Protein AF-A0A2N1P070-F1 (afdb_monomer)

Radius of gyration: 18.11 Å; Cα contacts (8 Å, |Δi|>4): 301; chains: 1; bounding box: 52×35×52 Å

Organism: NCBI:txid588596

Secondary structure (DSSP, 8-state):
--GGGS---EEEEEE----HHHHHHHHHHHHHHHHHT-EEEEEE--TTTHHHHHHHHHH-TT--EEEEES-SSSSHHHHHHHHHS-TTTBSS--STTGGGGGS-S---HHHHTT-PPPHHHHHHHHHHHHTT-S-TTSPTT-TTTT-EEEEE---TTTHHHHHHHHHHTT-EEEEE-SS-EEEE-TT---

Solvent-accessible surface area (backbone atoms only — not comparable to full-atom values): 10706 Å² total; per-residue (Å²): 126,46,72,82,69,79,57,63,54,23,38,39,36,39,41,36,57,87,48,67,66,54,53,52,50,51,54,52,51,47,53,51,26,56,77,58,51,35,44,66,45,80,46,76,48,55,58,88,52,44,65,61,55,46,50,54,50,60,71,35,84,78,47,54,25,43,45,73,52,73,66,61,76,76,52,74,62,44,60,51,52,34,58,62,46,42,72,87,26,36,71,48,17,68,22,64,79,37,51,48,75,78,78,55,100,72,68,54,78,78,58,50,75,69,50,45,73,33,48,66,39,48,51,53,52,52,49,40,51,71,74,57,67,46,42,86,87,45,58,90,56,36,26,30,55,89,40,79,45,76,40,90,39,61,42,84,86,40,29,44,58,36,46,52,58,45,6,49,20,35,15,42,25,36,41,27,47,100,87,52,75,44,83,42,41,64,91,58,90,128

Sequence (190 aa):
MIKTRGIKPKLVGFLANEDPASIKYAECTSKTCEETGVIFELRKCNREELKDQIIEANEDDSVHGIMVYYPVFGDLQDQYLQNVVSVTKDVEGLCQICNSYQNIPYLDEEQIKNYIIPCTPLAIIKVLEYIRVYNSVLLYGNRLHGCVITIINRSEIVGRPLAVLLANEGGKVYSVDINNIQEIHHGTEL

pLDDT: mean 83.24, std 15.38, range [39.47, 97.38]

InterPro domains:
  IPR020630 Tetrahydrofolate dehydrogenase/cyclohydrolase, catalytic domain [PF00763] (3-92)
  IPR020631 Tetrahydrofolate dehydrogenase/cyclohydrolase, NAD(P)-binding domain [PF02882] (118-179)
  IPR036291 NAD(P)-binding domain superfamily [SSF51735] (118-180)
  IPR046346 Aminoacid dehydrogenase-like, N-terminal domain superfamily [SSF53223] (3-93)

Nearest PDB structures (foldseek):
  1edz-assembly1_A  TM=9.249E-01  e=5.543E-23  Saccharomyces cerevisiae
  3ngl-assembly1_C  TM=8.327E-01  e=3.436E-11  Thermoplasma acidophilum
  4a26-assembly1_A  TM=7.691E-01  e=2.251E-10  Leishmania major
  5o22-assembly1_A  TM=7.792E-01  e=8.479E-09  Escherichia coli K-12
  5o22-assembly1_B  TM=7.917E-01  e=1.969E-08  Escherichia coli K-12

Structure (mmCIF, N/CA/C/O backbone):
data_AF-A0A2N1P070-F1
#
_entry.id   AF-A0A2N1P070-F1
#
loop_
_atom_site.group_PDB
_atom_site.id
_atom_site.type_symbol
_atom_site.label_atom_id
_atom_site.label_alt_id
_atom_site.label_comp_id
_atom_site.label_asym_id
_atom_site.label_entity_id
_atom_site.label_seq_id
_atom_site.pdbx_PDB_ins_code
_atom_site.Cartn_x
_atom_site.Cartn_y
_atom_site.Cartn_z
_atom_site.occupancy
_atom_site.B_iso_or_equiv
_atom_site.auth_seq_id
_atom_site.auth_comp_id
_atom_site.auth_asym_id
_atom_site.auth_atom_id
_atom_site.pdbx_PDB_model_num
ATOM 1 N N . MET A 1 1 ? -19.170 2.631 -8.870 1.00 50.12 1 MET A N 1
ATOM 2 C CA . MET A 1 1 ? -19.274 1.164 -9.039 1.00 50.12 1 MET A CA 1
ATOM 3 C C . MET A 1 1 ? -19.677 0.411 -7.761 1.00 50.12 1 MET A C 1
ATOM 5 O O . MET A 1 1 ? -20.265 -0.648 -7.905 1.00 50.12 1 MET A O 1
ATOM 9 N N . ILE A 1 2 ? -19.471 0.939 -6.540 1.00 51.53 2 ILE A N 1
ATOM 10 C CA . ILE A 1 2 ? -19.948 0.307 -5.282 1.00 51.53 2 ILE A CA 1
ATOM 11 C C . ILE A 1 2 ? -21.408 0.685 -4.959 1.00 51.53 2 ILE A C 1
ATOM 13 O O . ILE A 1 2 ? -22.238 -0.187 -4.712 1.00 51.53 2 ILE A O 1
ATOM 17 N N . LYS A 1 3 ? -21.768 1.973 -5.096 1.00 50.19 3 LYS A N 1
ATOM 18 C CA . LYS A 1 3 ? -23.140 2.485 -4.866 1.00 50.19 3 LYS A CA 1
ATOM 19 C C . LYS A 1 3 ? -24.229 1.758 -5.673 1.00 50.19 3 LYS A C 1
ATOM 21 O O . LYS A 1 3 ? -25.372 1.697 -5.241 1.00 50.19 3 LYS A O 1
ATOM 26 N N . THR A 1 4 ? -23.879 1.184 -6.822 1.00 52.03 4 THR A N 1
ATOM 27 C CA . THR A 1 4 ? -24.811 0.516 -7.738 1.00 52.03 4 THR A CA 1
ATOM 28 C C . THR A 1 4 ? -25.217 -0.900 -7.317 1.00 52.03 4 THR A C 1
ATOM 30 O O . THR A 1 4 ? -26.174 -1.422 -7.876 1.00 52.03 4 THR A O 1
ATOM 33 N N . ARG A 1 5 ? -24.521 -1.533 -6.358 1.00 59.84 5 ARG A N 1
ATOM 34 C CA . ARG A 1 5 ? -24.811 -2.912 -5.908 1.00 59.84 5 ARG A CA 1
ATOM 35 C C . ARG A 1 5 ? -25.467 -3.002 -4.525 1.00 59.84 5 ARG A C 1
ATOM 37 O O . ARG A 1 5 ? -25.715 -4.103 -4.057 1.00 59.84 5 ARG A O 1
ATOM 44 N N . GLY A 1 6 ? -25.725 -1.874 -3.855 1.00 65.69 6 GLY A N 1
ATOM 45 C CA . GLY A 1 6 ? -26.343 -1.838 -2.518 1.00 65.69 6 GLY A CA 1
ATOM 46 C C . GLY A 1 6 ? -25.457 -2.340 -1.367 1.00 65.69 6 GLY A C 1
ATOM 47 O O . GLY A 1 6 ? -25.840 -2.204 -0.210 1.00 65.69 6 GLY A O 1
ATOM 48 N N . ILE A 1 7 ? -24.266 -2.866 -1.663 1.00 75.62 7 ILE A N 1
ATOM 49 C CA . ILE A 1 7 ? -23.277 -3.305 -0.675 1.00 75.62 7 ILE A CA 1
ATOM 50 C C . ILE A 1 7 ? -22.433 -2.097 -0.264 1.00 75.62 7 ILE A C 1
ATOM 52 O O . ILE A 1 7 ? -21.884 -1.400 -1.120 1.00 75.62 7 ILE A O 1
ATOM 56 N N . LYS A 1 8 ? -22.323 -1.859 1.045 1.00 84.19 8 LYS A N 1
ATOM 57 C CA . LYS A 1 8 ? -21.455 -0.833 1.631 1.00 84.19 8 LYS A CA 1
ATOM 58 C C . LYS A 1 8 ? -20.321 -1.528 2.391 1.00 84.19 8 LYS A C 1
ATOM 60 O O . LYS A 1 8 ? -20.513 -1.846 3.563 1.00 84.19 8 LYS A O 1
ATOM 65 N N . PRO A 1 9 ? -19.182 -1.820 1.738 1.00 92.00 9 PRO A N 1
ATOM 66 C CA . PRO A 1 9 ? -18.058 -2.437 2.424 1.00 92.00 9 PRO A CA 1
ATOM 67 C C . PRO A 1 9 ? -17.553 -1.505 3.526 1.00 92.00 9 PRO A C 1
ATOM 69 O O . PRO A 1 9 ? -17.590 -0.278 3.379 1.00 92.00 9 PRO A O 1
ATOM 72 N N . LYS A 1 10 ? -17.091 -2.104 4.620 1.00 94.75 10 LYS A N 1
ATOM 73 C CA . LYS A 1 10 ? -16.537 -1.405 5.778 1.00 94.75 10 LYS A CA 1
ATOM 74 C C . LYS A 1 10 ? -15.029 -1.609 5.834 1.00 94.75 10 LYS A C 1
ATOM 76 O O . LYS A 1 10 ? -14.574 -2.748 5.924 1.00 94.75 10 LYS A O 1
ATOM 81 N N . LEU A 1 11 ? -14.289 -0.508 5.799 1.00 96.06 11 LEU A N 1
ATOM 82 C CA . LEU A 1 11 ? -12.846 -0.443 5.983 1.00 96.06 11 LEU A CA 1
ATOM 83 C C . LEU A 1 11 ? -12.543 0.134 7.369 1.00 96.06 11 LEU A C 1
ATOM 85 O O . LEU A 1 11 ? -13.005 1.228 7.698 1.00 96.06 11 LEU A O 1
ATOM 89 N N . VAL A 1 12 ? -11.757 -0.588 8.164 1.00 97.38 12 VAL A N 1
ATOM 90 C CA . VAL A 1 12 ? -11.259 -0.125 9.463 1.00 97.38 12 VAL A CA 1
ATOM 91 C C . VAL A 1 12 ? -9.794 0.276 9.319 1.00 97.38 12 VAL A C 1
ATOM 93 O O . VAL A 1 12 ? -8.969 -0.523 8.886 1.00 97.38 12 VAL A O 1
ATOM 96 N N . GLY A 1 13 ? -9.472 1.521 9.664 1.00 96.69 13 GLY A N 1
ATOM 97 C CA . GLY A 1 13 ? -8.102 2.023 9.719 1.00 96.69 13 GLY A CA 1
ATOM 98 C C . GLY A 1 13 ? -7.612 2.130 11.160 1.00 96.69 13 GLY A C 1
ATOM 99 O O . GLY A 1 13 ? -8.306 2.717 11.988 1.00 96.69 13 GLY A O 1
ATOM 100 N N . PHE A 1 14 ? -6.414 1.631 11.448 1.00 96.75 14 PHE A N 1
ATOM 101 C CA . PHE A 1 14 ? -5.785 1.711 12.765 1.00 96.75 14 PHE A CA 1
ATOM 102 C C . PHE A 1 14 ? -4.647 2.722 12.788 1.00 96.75 14 PHE A C 1
ATOM 104 O O . PHE A 1 14 ? -3.631 2.537 12.118 1.00 96.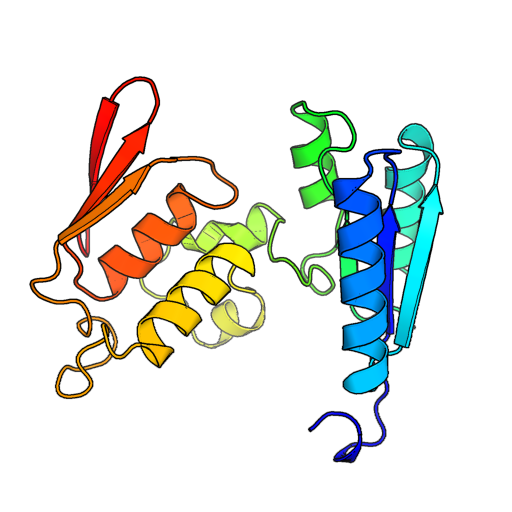75 14 PHE A O 1
ATOM 111 N N . LEU A 1 15 ? -4.809 3.778 13.585 1.00 95.81 15 LEU A N 1
ATOM 112 C CA . LEU A 1 15 ? -3.802 4.813 13.797 1.00 95.81 15 LEU A CA 1
ATOM 113 C C . LEU A 1 15 ? -3.272 4.719 15.230 1.00 95.81 15 LEU A C 1
ATOM 115 O O . LEU A 1 15 ? -3.973 5.075 16.177 1.00 95.81 15 LEU A O 1
ATOM 119 N N . ALA A 1 16 ? -2.034 4.250 15.365 1.00 94.62 16 ALA A N 1
ATOM 120 C CA . ALA A 1 16 ? -1.371 4.030 16.653 1.00 94.62 16 ALA A CA 1
ATOM 121 C C . ALA A 1 16 ? -0.120 4.905 16.858 1.00 94.62 16 ALA A C 1
ATOM 123 O O . ALA A 1 16 ? 0.688 4.650 17.751 1.00 94.62 16 ALA A O 1
ATOM 124 N N . ASN A 1 17 ? 0.052 5.931 16.022 1.00 89.00 17 ASN A N 1
ATOM 125 C CA . ASN A 1 17 ? 1.138 6.898 16.113 1.00 89.00 17 ASN A CA 1
ATOM 126 C C . ASN A 1 17 ? 0.585 8.336 16.130 1.00 89.00 17 ASN A C 1
ATOM 128 O O . ASN A 1 17 ? -0.560 8.593 15.752 1.00 89.00 17 ASN A O 1
ATOM 132 N N . GLU A 1 18 ? 1.410 9.275 16.591 1.00 87.62 18 GLU A N 1
ATOM 133 C CA . GLU A 1 18 ? 1.092 10.712 16.618 1.00 87.62 18 GLU A CA 1
ATOM 134 C C . GLU A 1 18 ? 1.759 11.474 15.463 1.00 87.62 18 GLU A C 1
ATOM 136 O O . GLU A 1 18 ? 1.844 12.702 15.476 1.00 87.62 18 GLU A O 1
ATOM 141 N N . ASP A 1 19 ? 2.258 10.749 14.461 1.00 90.50 19 ASP A N 1
ATOM 142 C CA . ASP A 1 19 ? 2.960 11.346 13.336 1.00 90.50 19 ASP A CA 1
ATOM 143 C C . ASP A 1 19 ? 1.991 12.201 12.488 1.00 90.50 19 ASP A C 1
ATOM 145 O O . ASP A 1 19 ? 0.977 11.690 11.991 1.00 90.50 19 ASP A O 1
ATOM 149 N N . PRO A 1 20 ? 2.276 13.504 12.280 1.00 90.00 20 PRO A N 1
ATOM 150 C CA . PRO A 1 20 ? 1.399 14.383 11.514 1.00 90.00 20 PRO A CA 1
ATOM 151 C C . PRO A 1 20 ? 1.140 13.901 10.083 1.00 90.00 20 PRO A C 1
ATOM 153 O O . PRO A 1 20 ? 0.050 14.131 9.554 1.00 90.00 20 PRO A O 1
ATOM 156 N N . ALA A 1 21 ? 2.112 13.231 9.450 1.00 89.31 21 ALA A N 1
ATOM 157 C CA . ALA A 1 21 ? 1.936 12.704 8.100 1.00 89.31 21 ALA A CA 1
ATOM 158 C C . ALA A 1 21 ? 0.951 11.524 8.086 1.00 89.31 21 ALA A C 1
ATOM 160 O O . ALA A 1 21 ? 0.042 11.504 7.254 1.00 89.31 21 ALA A O 1
ATOM 161 N N . SER A 1 22 ? 1.060 10.612 9.053 1.00 89.50 22 SER A N 1
ATOM 162 C CA . SER A 1 22 ? 0.127 9.496 9.255 1.00 89.50 22 SER A CA 1
ATOM 163 C C . SER A 1 22 ? -1.301 9.977 9.537 1.00 89.50 22 SER A C 1
ATOM 165 O O . SER A 1 22 ? -2.250 9.512 8.903 1.00 89.50 22 SER A O 1
ATOM 167 N N . ILE A 1 23 ? -1.465 10.982 10.409 1.00 90.75 23 ILE A N 1
ATOM 168 C CA . ILE A 1 23 ? -2.770 11.615 10.674 1.00 90.75 23 ILE A CA 1
ATOM 169 C C . ILE A 1 23 ? -3.347 12.199 9.383 1.00 90.75 23 ILE A C 1
ATOM 171 O O . ILE A 1 23 ? -4.515 11.970 9.058 1.00 90.75 23 ILE A O 1
ATOM 175 N N . LYS A 1 24 ? -2.530 12.938 8.621 1.00 92.25 24 LYS A N 1
ATOM 176 C CA . LYS A 1 24 ? -3.004 13.587 7.401 1.00 92.25 24 LYS A CA 1
ATOM 177 C C . LYS A 1 24 ? -3.401 12.580 6.328 1.00 92.25 24 LYS A C 1
ATOM 179 O O . LYS A 1 24 ? -4.406 12.771 5.643 1.00 92.25 24 LYS A O 1
ATOM 184 N N . TYR A 1 25 ? -2.631 11.507 6.194 1.00 90.56 25 TYR A N 1
ATOM 185 C CA . TYR A 1 25 ? -2.950 10.416 5.289 1.00 90.56 25 TYR A CA 1
ATOM 186 C C . TYR A 1 25 ? -4.271 9.739 5.685 1.00 90.56 25 TYR A C 1
ATOM 188 O O . TYR A 1 25 ? -5.124 9.528 4.824 1.00 90.56 25 TYR A O 1
ATOM 196 N N . ALA A 1 26 ? -4.516 9.530 6.983 1.00 92.44 26 ALA A N 1
ATOM 197 C CA . ALA A 1 26 ? -5.775 8.970 7.466 1.00 92.44 26 ALA A CA 1
ATOM 198 C C . ALA A 1 26 ? -7.004 9.841 7.159 1.00 92.44 26 ALA A C 1
ATOM 200 O O . ALA A 1 26 ? -8.060 9.325 6.780 1.00 92.44 26 ALA A O 1
ATOM 201 N N . GLU A 1 27 ? -6.873 11.166 7.264 1.00 91.56 27 GLU A N 1
ATOM 202 C CA . GLU A 1 27 ? -7.921 12.107 6.847 1.00 91.56 27 GLU A CA 1
ATOM 203 C C . GLU A 1 27 ? -8.225 12.000 5.346 1.00 91.56 27 GLU A C 1
ATOM 205 O O . GLU A 1 27 ? -9.391 11.973 4.943 1.00 91.56 27 GLU A O 1
ATOM 210 N N . CYS A 1 28 ? -7.184 11.917 4.511 1.00 92.25 28 CYS A N 1
ATOM 211 C CA . CYS A 1 28 ? -7.331 11.754 3.064 1.00 92.25 28 CYS A CA 1
ATOM 212 C C . CYS A 1 28 ? -8.036 10.437 2.711 1.00 92.25 28 CYS A C 1
ATOM 214 O O . CYS A 1 28 ? -8.933 10.431 1.859 1.00 92.25 28 CYS A O 1
ATOM 216 N N . THR A 1 29 ? -7.683 9.338 3.384 1.00 91.75 29 THR A N 1
ATOM 217 C CA . THR A 1 29 ? -8.344 8.043 3.186 1.00 91.75 29 THR A CA 1
ATOM 218 C C . THR A 1 29 ? -9.814 8.101 3.582 1.00 91.75 29 THR A C 1
ATOM 220 O O . THR A 1 29 ? -10.665 7.649 2.814 1.00 91.75 29 THR A O 1
ATOM 223 N N . SER A 1 30 ? -10.130 8.725 4.721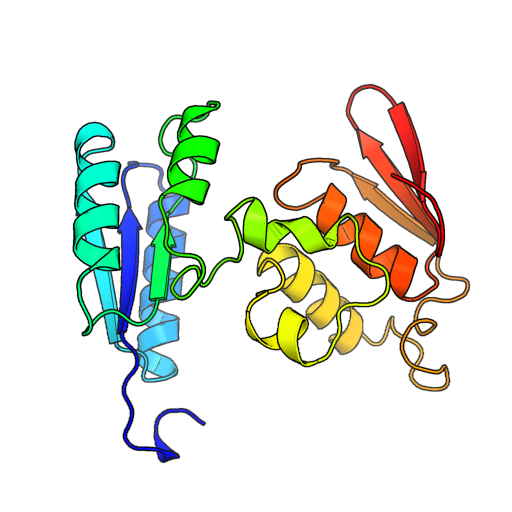 1.00 92.50 30 SER A N 1
ATOM 224 C CA . SER A 1 30 ? -11.511 8.915 5.181 1.00 92.50 30 SER A CA 1
ATOM 225 C C . SER A 1 30 ? -12.366 9.637 4.137 1.00 92.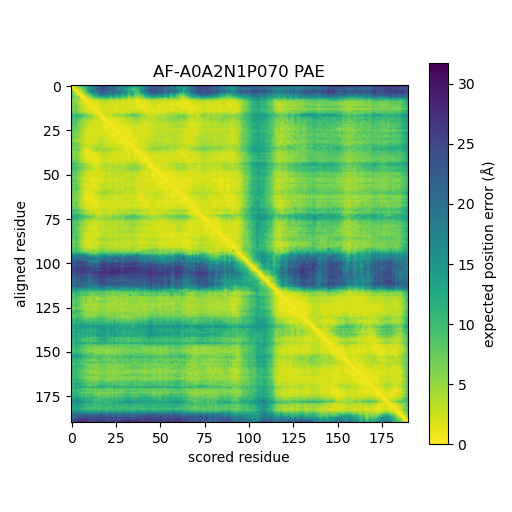50 30 SER A C 1
ATOM 227 O O . SER A 1 30 ? -13.409 9.131 3.717 1.00 92.50 30 SER A O 1
ATOM 229 N N . LYS A 1 31 ? -11.865 10.766 3.622 1.00 91.88 31 LYS A N 1
ATOM 230 C CA . LYS A 1 31 ? -12.549 11.549 2.587 1.00 91.88 31 LYS A CA 1
ATOM 231 C C . LYS A 1 31 ? -12.771 10.740 1.302 1.00 91.88 31 LYS A C 1
ATOM 233 O O . LYS A 1 31 ? -13.862 10.747 0.737 1.00 91.88 31 LYS A O 1
ATOM 238 N N . THR A 1 32 ? -11.755 10.002 0.862 1.00 91.31 32 THR A N 1
ATOM 239 C CA . THR A 1 32 ? -11.836 9.169 -0.351 1.00 91.31 32 THR A CA 1
ATOM 240 C C . THR A 1 32 ? -12.859 8.036 -0.192 1.00 91.31 32 THR A C 1
ATOM 242 O O . THR A 1 32 ? -13.614 7.727 -1.120 1.00 91.31 32 THR A O 1
ATOM 245 N N . CYS A 1 33 ? -12.934 7.424 0.992 1.00 91.50 33 CYS A N 1
ATOM 246 C CA . CYS A 1 33 ? -13.929 6.395 1.294 1.00 91.50 33 CYS A CA 1
ATOM 247 C C . CYS A 1 33 ? -15.356 6.955 1.242 1.00 91.50 33 CYS A C 1
ATOM 249 O O . CYS A 1 33 ? -16.236 6.349 0.627 1.00 91.50 33 CYS A O 1
ATOM 251 N N . GLU A 1 34 ? -15.577 8.144 1.802 1.00 88.62 34 GLU A N 1
ATOM 252 C CA . GLU A 1 34 ? -16.878 8.815 1.769 1.00 88.62 34 GLU A CA 1
ATOM 253 C C . GLU A 1 34 ? -17.337 9.112 0.329 1.00 88.62 34 GLU A C 1
ATOM 255 O O . GLU A 1 34 ? -18.465 8.784 -0.062 1.00 88.62 34 GLU A O 1
ATOM 260 N N . GLU A 1 35 ? -16.442 9.650 -0.504 1.00 89.44 35 GLU A N 1
ATOM 261 C CA . GLU A 1 35 ? -16.718 9.956 -1.913 1.00 89.44 35 GLU A CA 1
ATOM 262 C C . GLU A 1 35 ? -17.090 8.693 -2.714 1.00 89.44 35 GLU A C 1
ATOM 264 O O . GLU A 1 35 ? -18.038 8.689 -3.517 1.00 89.44 35 GLU A O 1
ATOM 269 N N . THR A 1 36 ? -16.394 7.584 -2.450 1.00 87.00 36 THR A N 1
ATOM 270 C CA . THR A 1 36 ? -16.585 6.297 -3.138 1.00 87.00 36 THR A CA 1
ATOM 271 C C . THR A 1 36 ? -17.760 5.472 -2.594 1.00 87.00 36 THR A C 1
ATOM 273 O O . THR A 1 36 ? -18.294 4.616 -3.312 1.00 87.00 36 THR A O 1
ATOM 276 N N . GLY A 1 37 ? -18.245 5.785 -1.387 1.00 87.88 37 GLY A N 1
ATOM 277 C CA . GLY A 1 37 ? -19.350 5.099 -0.711 1.00 87.88 37 GLY A CA 1
ATOM 278 C C . GLY A 1 37 ? -18.930 3.897 0.143 1.00 87.88 37 GLY A C 1
ATOM 279 O O . GLY A 1 37 ? -19.768 3.033 0.407 1.00 87.88 37 GLY A O 1
ATOM 280 N N . VAL A 1 38 ? -17.659 3.834 0.542 1.00 91.75 38 VAL A N 1
ATOM 281 C CA . VAL A 1 38 ? -17.105 2.865 1.498 1.00 91.75 38 VAL A CA 1
ATOM 282 C C . VAL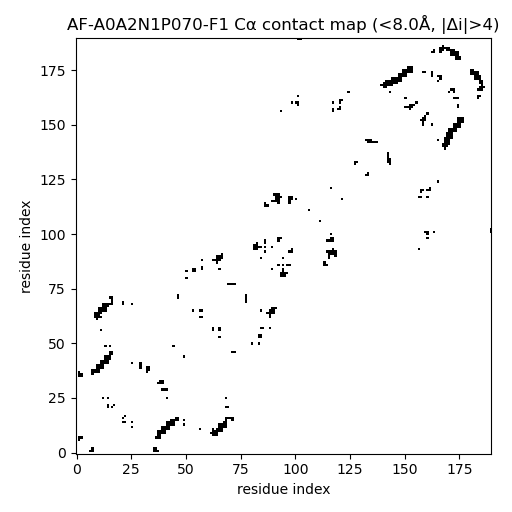 A 1 38 ? -17.322 3.399 2.916 1.00 91.75 38 VAL A C 1
ATOM 284 O O . VAL A 1 38 ? -17.090 4.578 3.178 1.00 91.75 38 VAL A O 1
ATOM 287 N N . ILE A 1 39 ? -17.777 2.551 3.841 1.00 93.94 39 ILE A N 1
ATOM 288 C CA . ILE A 1 39 ? -17.871 2.921 5.258 1.00 93.94 39 ILE A CA 1
ATOM 289 C C . ILE A 1 39 ? -16.456 2.885 5.825 1.00 93.94 39 ILE A C 1
ATOM 291 O O . ILE A 1 39 ? -15.829 1.830 5.815 1.00 93.94 39 ILE A O 1
ATOM 295 N N . PHE A 1 40 ? -15.961 4.016 6.316 1.00 95.56 40 PHE A N 1
ATOM 296 C CA . PHE A 1 40 ? -14.639 4.096 6.926 1.00 95.56 40 PHE A CA 1
ATOM 297 C C . PHE A 1 40 ? -14.744 4.344 8.428 1.00 95.56 40 PHE A C 1
ATOM 299 O O . PHE A 1 40 ? -15.417 5.277 8.864 1.00 95.56 40 PHE A O 1
ATOM 306 N N . GLU A 1 41 ? -14.071 3.508 9.212 1.00 95.81 41 GLU A N 1
ATOM 307 C CA . GLU A 1 41 ? -13.956 3.639 10.663 1.00 95.81 41 GLU A CA 1
ATOM 308 C C . GLU A 1 41 ? -12.480 3.807 11.026 1.00 95.81 41 GLU A C 1
ATOM 310 O O . GLU A 1 41 ? -11.680 2.894 10.841 1.00 95.81 41 GLU A O 1
ATOM 315 N N . LEU A 1 42 ? -12.111 4.979 11.543 1.00 96.00 42 LEU A N 1
ATOM 316 C CA . LEU A 1 42 ? -10.761 5.228 12.042 1.00 96.00 42 LEU A CA 1
ATOM 317 C C . LEU A 1 42 ? -10.704 4.927 13.541 1.00 96.00 42 LEU A C 1
ATOM 319 O O . LEU A 1 42 ? -11.291 5.657 14.341 1.00 96.00 42 LEU A O 1
ATOM 323 N N . ARG A 1 43 ? -9.952 3.897 13.926 1.00 95.56 43 ARG A N 1
ATOM 324 C CA . ARG A 1 43 ? -9.653 3.566 15.320 1.00 95.56 43 ARG A CA 1
ATOM 325 C C . ARG A 1 43 ? -8.302 4.151 15.702 1.00 95.56 43 ARG A C 1
ATOM 327 O O . ARG A 1 43 ? -7.269 3.770 15.154 1.00 95.56 43 ARG A O 1
ATOM 334 N N . LYS A 1 44 ? -8.322 5.090 16.645 1.00 94.62 44 LYS A N 1
ATOM 335 C CA . LYS A 1 44 ? -7.112 5.566 17.318 1.00 94.62 44 LYS A CA 1
ATOM 336 C C . LYS A 1 44 ? -6.918 4.721 18.567 1.00 94.62 44 LYS A C 1
ATOM 338 O O . LYS A 1 44 ? -7.813 4.691 19.406 1.00 94.62 44 LYS A O 1
ATOM 343 N N . CYS A 1 45 ? -5.789 4.040 18.674 1.00 91.94 45 CYS A N 1
ATOM 344 C CA . CYS A 1 45 ? -5.485 3.169 19.806 1.00 91.94 45 CYS A CA 1
ATOM 345 C C . CYS A 1 45 ? -4.041 3.367 20.257 1.00 91.94 45 CYS A C 1
ATOM 347 O O . CYS A 1 45 ? -3.216 3.912 19.521 1.00 91.94 45 CYS A O 1
ATOM 349 N N . ASN A 1 46 ? -3.723 2.914 21.467 1.00 93.06 46 ASN A N 1
ATOM 350 C CA . ASN A 1 46 ? -2.329 2.811 21.869 1.00 93.06 46 ASN A CA 1
ATOM 351 C C . ASN A 1 46 ? -1.644 1.720 21.023 1.00 93.06 46 ASN A C 1
ATOM 353 O O . ASN A 1 46 ? -2.259 0.708 20.681 1.00 93.06 46 ASN A O 1
ATOM 357 N N . ARG A 1 47 ? -0.362 1.903 20.696 1.00 92.38 47 ARG A N 1
ATOM 358 C CA . ARG A 1 47 ? 0.454 0.894 20.001 1.00 92.38 47 ARG A CA 1
ATOM 359 C C . ARG A 1 47 ? 0.470 -0.458 20.713 1.00 92.38 47 ARG A C 1
ATOM 361 O O . ARG A 1 47 ? 0.513 -1.482 20.045 1.00 92.38 47 ARG A O 1
ATOM 368 N N . GLU A 1 48 ? 0.381 -0.467 22.042 1.00 91.31 48 GLU A N 1
ATOM 369 C CA . GLU A 1 48 ? 0.342 -1.696 22.850 1.00 91.31 48 GLU A CA 1
ATOM 370 C C . GLU A 1 48 ? -0.970 -2.481 22.678 1.00 91.31 48 GLU A C 1
ATOM 372 O O . GLU A 1 48 ? -0.965 -3.706 22.731 1.00 91.31 48 GLU A O 1
ATOM 377 N N . GLU A 1 49 ? -2.078 -1.788 22.406 1.00 93.62 49 GLU A N 1
ATOM 378 C CA . GLU A 1 49 ? -3.419 -2.374 22.240 1.00 93.62 49 GLU A CA 1
ATOM 379 C C . GLU A 1 49 ? -3.728 -2.727 20.778 1.00 93.62 49 GLU A C 1
ATOM 381 O O . GLU A 1 49 ? -4.700 -3.424 20.485 1.00 93.62 49 GLU A O 1
ATOM 386 N N . LEU A 1 50 ? -2.907 -2.240 19.840 1.00 94.81 50 LEU A N 1
ATOM 387 C CA . LEU A 1 50 ? -3.148 -2.353 18.404 1.00 94.81 50 LEU A CA 1
ATOM 388 C C . LEU A 1 50 ? -3.344 -3.804 17.958 1.00 94.81 50 LEU A C 1
ATOM 390 O O . LEU A 1 50 ? -4.226 -4.092 17.155 1.00 94.81 50 LEU A O 1
ATOM 394 N N . LYS A 1 51 ? -2.529 -4.723 18.478 1.00 94.75 51 LYS A N 1
ATOM 395 C CA . LYS A 1 51 ? -2.613 -6.140 18.121 1.00 94.75 51 LYS A CA 1
ATOM 396 C C . LYS A 1 51 ? -3.990 -6.716 18.451 1.00 94.75 51 LYS A C 1
ATOM 398 O O . LYS A 1 51 ? -4.599 -7.352 17.594 1.00 94.75 51 LYS A O 1
ATOM 403 N N . ASP A 1 52 ? -4.465 -6.492 19.670 1.00 95.69 52 ASP A N 1
ATOM 404 C CA . ASP A 1 52 ? -5.733 -7.049 20.142 1.00 95.69 52 ASP A CA 1
ATOM 405 C C . ASP A 1 52 ? -6.902 -6.444 19.359 1.00 95.69 52 ASP A C 1
ATOM 407 O O . ASP A 1 52 ? -7.789 -7.156 18.898 1.00 95.69 52 ASP A O 1
ATOM 411 N N . GLN A 1 53 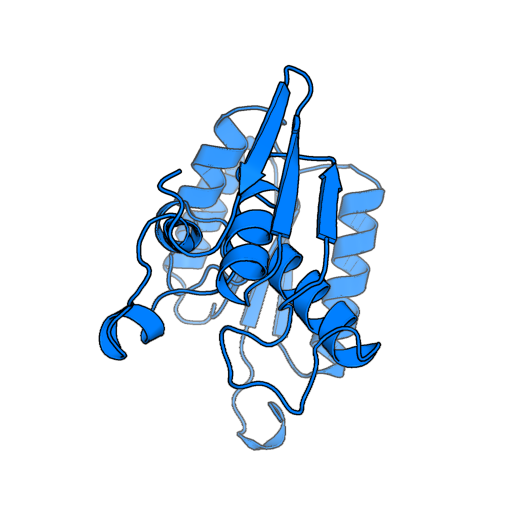? -6.822 -5.146 19.068 1.00 96.25 53 GLN A N 1
ATOM 412 C CA . GLN A 1 53 ? -7.777 -4.449 18.213 1.00 96.25 53 GLN A CA 1
ATOM 413 C C . GLN A 1 53 ? -7.818 -4.982 16.766 1.00 96.25 53 GLN A C 1
ATOM 415 O O . GLN A 1 53 ? -8.898 -5.072 16.174 1.00 96.25 53 GLN A O 1
ATOM 420 N N . ILE A 1 54 ? -6.672 -5.362 16.187 1.00 95.81 54 ILE A N 1
ATOM 421 C CA . ILE A 1 54 ? -6.624 -6.017 14.868 1.00 95.81 54 ILE A CA 1
ATOM 422 C C . ILE A 1 54 ? -7.291 -7.395 14.936 1.00 95.81 54 ILE A C 1
ATOM 424 O O . ILE A 1 54 ? -8.049 -7.740 14.031 1.00 95.81 54 ILE A O 1
ATOM 428 N N . ILE A 1 55 ? -7.048 -8.173 15.996 1.00 95.88 55 ILE A N 1
ATOM 429 C CA . ILE A 1 55 ? -7.666 -9.496 16.182 1.00 95.88 55 ILE A CA 1
ATOM 430 C C . ILE A 1 55 ? -9.191 -9.366 16.275 1.00 95.88 55 ILE A C 1
ATOM 432 O O . ILE A 1 55 ? -9.901 -10.056 15.547 1.00 95.88 55 ILE A O 1
ATOM 436 N N . G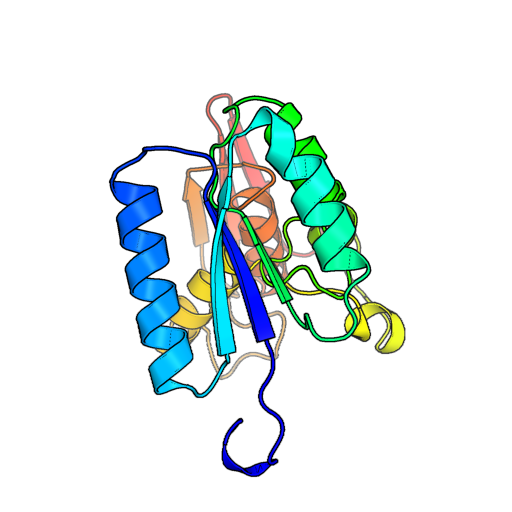LU A 1 56 ? -9.698 -8.422 17.068 1.00 96.31 56 GLU A N 1
ATOM 437 C CA . GLU A 1 56 ? -11.137 -8.139 17.153 1.00 96.31 56 GLU A CA 1
ATOM 438 C C . GLU A 1 56 ? -11.732 -7.773 15.782 1.00 96.31 56 GLU A C 1
ATOM 440 O O . GLU A 1 56 ? -12.787 -8.272 15.394 1.00 96.31 56 GLU A O 1
ATOM 445 N N . ALA A 1 57 ? -11.048 -6.928 15.003 1.00 96.31 57 ALA A N 1
ATOM 446 C CA . ALA A 1 57 ? -11.508 -6.549 13.665 1.00 96.31 57 ALA A CA 1
ATOM 447 C C . ALA A 1 57 ? -11.418 -7.698 12.642 1.00 96.31 57 ALA A C 1
ATOM 449 O O . ALA A 1 57 ? -12.225 -7.767 11.708 1.00 96.31 57 ALA A O 1
ATOM 450 N N . ASN A 1 58 ? -10.459 -8.611 12.803 1.00 95.00 58 ASN A N 1
ATOM 451 C CA . ASN A 1 58 ? -10.361 -9.811 11.978 1.00 95.00 58 ASN A CA 1
ATOM 452 C C . ASN A 1 58 ? -11.578 -10.721 12.171 1.00 95.00 58 ASN A C 1
ATOM 454 O O . ASN A 1 58 ? -12.066 -11.271 11.184 1.00 95.00 58 ASN A O 1
ATOM 458 N N . GLU A 1 59 ? -12.091 -10.841 13.394 1.00 96.19 59 GLU A N 1
ATOM 459 C CA . GLU A 1 59 ? -13.243 -11.690 13.729 1.00 96.19 59 GLU A CA 1
ATOM 460 C C . GLU A 1 59 ? -14.603 -11.020 13.458 1.00 96.19 59 GLU A C 1
ATOM 462 O O . GLU A 1 59 ? -15.616 -11.702 13.331 1.00 96.19 59 GLU A O 1
ATOM 467 N N . ASP A 1 60 ? -14.645 -9.694 13.311 1.00 95.75 60 ASP A N 1
ATOM 468 C CA . ASP A 1 60 ? -15.876 -8.954 13.015 1.00 95.75 60 ASP A CA 1
ATOM 469 C C . ASP A 1 60 ? -16.301 -9.111 11.541 1.00 95.75 60 ASP A C 1
ATOM 471 O O . ASP A 1 60 ? -15.723 -8.500 10.638 1.00 95.75 60 ASP A O 1
ATOM 475 N N . ASP A 1 61 ? -17.348 -9.899 11.284 1.00 93.88 61 ASP A N 1
ATOM 476 C CA . ASP A 1 61 ? -17.939 -10.108 9.950 1.00 93.88 61 ASP A CA 1
ATOM 477 C C . ASP A 1 61 ? -18.476 -8.823 9.294 1.00 93.88 61 ASP A C 1
ATOM 479 O O . ASP A 1 61 ? -18.658 -8.770 8.075 1.00 93.88 61 ASP A O 1
ATOM 483 N N . SER A 1 62 ? -18.723 -7.758 10.065 1.00 93.81 62 SER A N 1
ATOM 484 C CA . SER A 1 62 ? -19.098 -6.456 9.506 1.00 93.81 62 SER A CA 1
ATOM 485 C C . SER A 1 62 ? -17.911 -5.728 8.869 1.00 93.81 62 SER A C 1
ATOM 487 O O . SER A 1 62 ? -18.115 -4.836 8.039 1.00 93.81 62 SER A O 1
ATOM 489 N N . VAL A 1 63 ? -16.675 -6.098 9.222 1.00 95.31 63 VAL A N 1
ATOM 490 C CA . VAL A 1 63 ? -15.430 -5.519 8.704 1.00 95.31 63 VAL A CA 1
ATOM 491 C C . VAL A 1 63 ? -14.974 -6.293 7.475 1.00 95.31 63 VAL A C 1
ATOM 493 O O . VAL A 1 63 ? -14.705 -7.488 7.528 1.00 95.31 63 VAL A O 1
ATOM 496 N N . HIS A 1 64 ? -14.847 -5.580 6.358 1.00 94.19 64 HIS A N 1
ATOM 497 C CA . HIS A 1 64 ? -14.481 -6.154 5.063 1.00 94.19 64 HIS A CA 1
ATOM 498 C C . HIS A 1 64 ? -13.016 -5.891 4.704 1.00 94.19 64 HIS A C 1
ATOM 500 O O . HIS A 1 64 ? -12.467 -6.566 3.841 1.00 94.19 64 HIS A O 1
ATOM 506 N N . GLY A 1 65 ? -12.400 -4.894 5.338 1.00 93.38 65 GLY A N 1
ATOM 507 C CA . GLY A 1 65 ? -11.014 -4.524 5.111 1.00 93.38 65 GLY A CA 1
ATOM 508 C C . GLY A 1 65 ? -10.398 -3.870 6.340 1.00 93.38 65 GLY A C 1
ATOM 509 O O . GLY A 1 65 ? -11.090 -3.183 7.095 1.00 93.38 65 GLY A O 1
ATOM 510 N N . ILE A 1 66 ? -9.100 -4.076 6.517 1.00 95.50 66 ILE A N 1
ATOM 511 C CA . ILE A 1 66 ? -8.277 -3.563 7.606 1.00 95.50 66 ILE A CA 1
ATOM 512 C C . ILE A 1 66 ? -7.042 -2.898 7.004 1.00 95.50 66 ILE A C 1
ATOM 514 O O . ILE A 1 66 ? -6.428 -3.433 6.084 1.00 95.50 66 ILE A O 1
ATOM 518 N N . MET A 1 67 ? -6.690 -1.735 7.545 1.00 94.19 67 MET A N 1
ATOM 519 C CA . MET A 1 67 ? -5.525 -0.942 7.162 1.00 94.19 67 MET A CA 1
ATOM 520 C C . MET A 1 67 ? -4.812 -0.437 8.418 1.00 94.19 67 MET A C 1
ATOM 522 O O . MET A 1 67 ? -5.479 -0.042 9.378 1.00 94.19 67 MET A O 1
ATOM 526 N N . VAL A 1 68 ? -3.478 -0.416 8.426 1.00 94.12 68 VAL A N 1
ATOM 527 C CA . VAL A 1 68 ? -2.682 0.018 9.588 1.00 94.12 68 VAL A CA 1
ATOM 528 C C . VAL A 1 68 ? -1.718 1.119 9.159 1.00 94.12 68 VAL A C 1
ATOM 530 O O . VAL A 1 68 ? -0.973 0.967 8.198 1.00 94.12 68 VAL A O 1
ATOM 533 N N . TYR A 1 69 ? -1.708 2.243 9.878 1.00 92.88 69 TYR A N 1
ATOM 534 C CA . TYR A 1 69 ? -0.800 3.349 9.571 1.00 92.88 69 TYR A CA 1
ATOM 535 C C . TYR A 1 69 ? 0.566 3.133 10.235 1.00 92.88 69 TYR A C 1
ATOM 537 O O . TYR A 1 69 ? 0.704 3.250 11.453 1.00 92.88 69 TYR A O 1
ATOM 545 N N . TYR A 1 70 ? 1.573 2.830 9.415 1.00 90.12 70 TYR A N 1
ATOM 546 C CA . TYR A 1 70 ? 2.970 2.641 9.819 1.00 90.12 70 TYR A CA 1
ATOM 547 C C . TYR A 1 70 ? 3.787 3.945 9.727 1.00 90.12 70 TYR A C 1
ATOM 549 O O . TYR A 1 70 ? 3.442 4.818 8.927 1.00 90.12 70 TYR A O 1
ATOM 557 N N . PRO A 1 71 ? 4.911 4.069 10.463 1.00 90.25 71 PRO A N 1
ATOM 558 C CA . PRO A 1 71 ? 5.440 3.119 11.449 1.00 90.25 71 PRO A CA 1
ATOM 559 C C . PRO A 1 71 ? 4.666 3.167 12.774 1.00 90.25 71 PRO A C 1
ATOM 561 O O . PRO A 1 71 ? 4.213 4.235 13.189 1.00 90.25 71 PRO A O 1
ATOM 564 N N . VAL A 1 72 ? 4.535 2.023 13.452 1.00 89.81 72 VAL A N 1
ATOM 565 C CA . VAL A 1 72 ? 3.919 1.949 14.793 1.00 89.81 72 VAL A CA 1
ATOM 566 C C . VAL A 1 72 ? 5.010 1.863 15.857 1.00 89.81 72 VAL A C 1
ATOM 568 O O . VAL A 1 72 ? 5.079 2.696 16.764 1.00 89.81 72 VAL A O 1
ATOM 571 N N . PHE A 1 73 ? 5.899 0.884 15.712 1.00 88.25 73 PHE A N 1
ATOM 572 C CA . PHE A 1 73 ? 7.084 0.703 16.545 1.00 88.25 73 PHE A CA 1
ATOM 573 C C . PHE A 1 73 ? 8.367 1.109 15.813 1.00 88.25 73 PHE A C 1
ATOM 575 O O . PHE A 1 73 ? 9.323 1.536 16.459 1.00 88.25 73 PHE A O 1
ATOM 582 N N . GLY A 1 74 ? 8.379 1.042 14.474 1.00 85.12 74 GLY A N 1
ATOM 583 C CA . GLY A 1 74 ? 9.546 1.384 13.656 1.00 85.12 74 GLY A CA 1
ATOM 584 C C . GLY A 1 74 ? 10.637 0.307 13.638 1.00 85.12 74 GLY A C 1
ATOM 585 O O . GLY A 1 74 ? 11.761 0.581 13.222 1.00 85.12 74 GLY A O 1
ATOM 586 N N . ASP A 1 75 ? 10.321 -0.906 14.088 1.00 85.69 75 ASP A N 1
ATOM 587 C CA . ASP A 1 75 ? 11.217 -2.061 14.121 1.00 85.69 75 ASP A CA 1
ATOM 588 C C . ASP A 1 75 ? 10.529 -3.321 13.545 1.00 85.69 75 ASP A C 1
ATOM 590 O O . ASP A 1 75 ? 9.529 -3.243 12.827 1.00 85.69 75 ASP A O 1
ATOM 594 N N . LEU A 1 76 ? 11.071 -4.508 13.840 1.00 83.31 76 LEU A N 1
ATOM 595 C CA . LEU A 1 76 ? 10.527 -5.792 13.377 1.00 83.31 76 LEU A CA 1
ATOM 596 C C . LEU A 1 76 ? 9.104 -6.084 13.891 1.00 83.31 76 LEU A C 1
ATOM 598 O O . LEU A 1 76 ? 8.422 -6.942 13.329 1.00 83.31 76 LEU A O 1
ATOM 602 N N . GLN A 1 77 ? 8.623 -5.383 14.920 1.00 87.06 77 GLN A N 1
ATOM 603 C CA . GLN A 1 77 ? 7.257 -5.547 15.417 1.00 87.06 77 GLN A CA 1
ATOM 604 C C . GLN A 1 77 ? 6.224 -5.065 14.398 1.00 87.06 77 GLN A C 1
ATOM 606 O O . GLN A 1 77 ? 5.140 -5.638 14.317 1.00 87.06 77 GLN A O 1
ATOM 611 N N . ASP A 1 78 ? 6.569 -4.088 13.556 1.00 87.75 78 ASP A N 1
ATOM 612 C CA . ASP A 1 78 ? 5.679 -3.632 12.486 1.00 87.75 78 ASP A CA 1
ATOM 613 C C . ASP A 1 78 ? 5.450 -4.750 11.457 1.00 87.75 78 ASP A C 1
ATOM 615 O O . ASP A 1 78 ? 4.320 -4.964 11.020 1.00 87.75 78 ASP A O 1
ATOM 619 N N . GLN A 1 79 ? 6.484 -5.541 11.145 1.00 84.50 79 GLN A N 1
ATOM 620 C CA . GLN A 1 79 ? 6.352 -6.726 10.286 1.00 84.50 79 GLN A CA 1
ATOM 621 C C . GLN A 1 79 ? 5.506 -7.821 10.942 1.00 84.50 79 GLN A C 1
ATOM 623 O O . GLN A 1 79 ? 4.742 -8.509 10.267 1.00 84.50 79 GLN A O 1
ATOM 628 N N . TYR A 1 80 ? 5.619 -7.988 12.261 1.00 88.19 80 TYR A N 1
ATOM 629 C CA . TYR A 1 80 ? 4.749 -8.903 12.992 1.00 88.19 80 TYR A CA 1
ATOM 630 C C . TYR A 1 80 ? 3.285 -8.463 12.886 1.00 88.19 80 TYR A C 1
ATOM 632 O O . TYR A 1 80 ? 2.443 -9.280 12.526 1.00 88.19 80 TYR A O 1
ATOM 640 N N . LEU A 1 81 ? 2.989 -7.176 13.101 1.00 90.06 81 LEU A N 1
ATOM 641 C CA . LEU A 1 81 ? 1.638 -6.622 12.969 1.00 90.06 81 LEU A CA 1
ATOM 642 C C . LEU A 1 81 ? 1.052 -6.816 11.565 1.00 90.06 81 LEU A C 1
ATOM 644 O O . LEU A 1 81 ? -0.122 -7.160 11.452 1.00 90.06 81 LEU A O 1
ATOM 648 N N . GLN A 1 82 ? 1.858 -6.660 10.507 1.00 88.69 82 GLN A N 1
ATOM 649 C CA . GLN A 1 82 ? 1.428 -6.922 9.122 1.00 88.69 82 GLN A CA 1
ATOM 650 C C . GLN A 1 82 ? 0.908 -8.355 8.941 1.00 88.69 82 GLN A C 1
ATOM 652 O O . GLN A 1 82 ? -0.067 -8.575 8.231 1.00 88.69 82 GLN A O 1
ATOM 657 N N . ASN A 1 83 ? 1.519 -9.328 9.622 1.00 87.19 83 ASN A N 1
ATOM 658 C CA . ASN A 1 83 ? 1.105 -10.732 9.568 1.00 87.19 83 ASN A CA 1
ATOM 659 C C . ASN A 1 83 ? -0.067 -11.072 10.507 1.00 87.19 83 ASN A C 1
ATOM 661 O O . ASN A 1 83 ? -0.613 -12.169 10.414 1.00 87.19 83 ASN A O 1
ATOM 665 N N . VAL A 1 84 ? -0.448 -10.169 11.420 1.00 91.94 84 VAL A N 1
ATOM 666 C CA . VAL A 1 84 ? -1.635 -10.340 12.279 1.00 91.94 84 VAL A CA 1
ATOM 667 C C . VAL A 1 84 ? -2.915 -10.003 11.511 1.00 91.94 84 VAL A C 1
ATOM 669 O O . VAL A 1 84 ? -3.968 -10.567 11.803 1.00 91.94 84 VAL A O 1
ATOM 672 N N . VAL A 1 85 ? -2.853 -9.108 10.522 1.00 91.00 85 VAL A N 1
ATOM 673 C CA . VAL A 1 85 ? -4.009 -8.776 9.679 1.00 91.00 85 VAL A CA 1
ATOM 674 C C . VAL A 1 85 ? -4.408 -9.997 8.843 1.00 91.00 85 VAL A C 1
ATOM 676 O O . VAL A 1 85 ? -3.567 -10.632 8.206 1.00 91.00 85 VAL A O 1
ATOM 679 N N . SER A 1 86 ? -5.700 -10.338 8.839 1.00 89.69 86 SER A N 1
ATOM 680 C CA . SER A 1 86 ? -6.210 -11.454 8.038 1.00 89.69 86 SER A CA 1
ATOM 681 C C . SER A 1 86 ? -5.939 -11.225 6.553 1.00 89.69 86 SER A C 1
ATOM 683 O O . SER A 1 86 ? -6.294 -10.180 6.013 1.00 89.69 86 SER A O 1
ATOM 685 N N . VAL A 1 87 ? -5.420 -12.245 5.865 1.00 84.31 87 VAL A N 1
ATOM 686 C CA . VAL A 1 87 ? -5.165 -12.236 4.411 1.00 84.31 87 VAL A CA 1
ATOM 687 C C . VAL A 1 87 ? -6.404 -11.820 3.609 1.00 84.31 87 VAL A C 1
ATOM 689 O O . VAL A 1 87 ? -6.293 -11.116 2.612 1.00 84.31 87 VAL A O 1
ATOM 692 N N . THR A 1 88 ? -7.603 -12.204 4.056 1.00 86.12 88 THR A N 1
ATOM 693 C CA . THR A 1 88 ? -8.862 -11.870 3.368 1.00 86.12 88 THR A CA 1
ATOM 694 C C . THR A 1 88 ? -9.357 -10.447 3.629 1.00 86.12 88 THR A C 1
ATOM 696 O O . THR A 1 88 ? -10.259 -9.989 2.928 1.00 86.12 88 THR A O 1
ATOM 699 N N . LYS A 1 89 ? -8.796 -9.755 4.629 1.00 90.38 89 LYS A N 1
ATOM 700 C CA . LYS A 1 89 ? -9.150 -8.380 5.015 1.00 90.38 89 LYS A CA 1
ATOM 701 C C . LYS A 1 89 ? -7.983 -7.398 4.838 1.00 90.38 89 LYS A C 1
ATOM 703 O O . LYS A 1 89 ? -8.182 -6.206 5.037 1.00 90.38 89 LYS A O 1
ATOM 708 N N . ASP A 1 90 ? -6.794 -7.854 4.457 1.00 88.88 90 ASP A N 1
ATOM 709 C CA . ASP A 1 90 ? -5.619 -7.014 4.213 1.00 88.88 90 ASP A CA 1
ATOM 710 C C . ASP A 1 90 ? -5.766 -6.245 2.892 1.00 88.88 90 ASP A C 1
ATOM 712 O O . ASP A 1 90 ? -5.494 -6.766 1.810 1.00 88.88 90 ASP A O 1
ATOM 716 N N . VAL A 1 91 ? -6.216 -4.990 2.969 1.00 88.25 91 VAL A N 1
ATOM 717 C CA . VAL A 1 91 ? -6.441 -4.168 1.767 1.00 88.25 91 VAL A CA 1
ATOM 718 C C . VAL A 1 91 ? -5.153 -3.590 1.184 1.00 88.25 91 VAL A C 1
ATOM 720 O O . VAL A 1 91 ? -5.161 -3.108 0.051 1.00 88.25 91 VAL A O 1
ATOM 723 N N . GLU A 1 92 ? -4.062 -3.604 1.952 1.00 84.19 92 GLU A N 1
ATOM 724 C CA . GLU A 1 92 ? -2.769 -3.059 1.536 1.00 84.19 92 GLU A CA 1
ATOM 725 C C . GLU A 1 92 ? -1.844 -4.133 0.954 1.00 84.19 92 GLU A C 1
ATOM 727 O O . GLU A 1 92 ? -0.903 -3.785 0.238 1.00 84.19 92 GLU A O 1
ATOM 732 N N . GLY A 1 93 ? -2.137 -5.413 1.205 1.00 81.06 93 GLY A N 1
ATOM 733 C CA . GLY A 1 93 ? -1.354 -6.558 0.742 1.00 81.06 93 GLY A CA 1
ATOM 734 C C . GLY A 1 93 ? -0.010 -6.681 1.462 1.00 81.06 93 GLY A C 1
ATOM 735 O O . GLY A 1 93 ? 0.966 -7.124 0.862 1.00 81.06 93 GLY A O 1
ATOM 736 N N . LEU A 1 94 ? 0.073 -6.239 2.719 1.00 81.31 94 LEU A N 1
ATOM 737 C CA . LEU A 1 94 ? 1.318 -6.176 3.488 1.00 81.31 94 LEU A CA 1
ATOM 738 C C . LEU A 1 94 ? 1.679 -7.486 4.193 1.00 81.31 94 LEU A C 1
ATOM 740 O O . LEU A 1 94 ? 2.848 -7.683 4.531 1.00 81.31 94 LEU A O 1
ATOM 744 N N . CYS A 1 95 ? 0.727 -8.395 4.399 1.00 75.50 95 CYS A N 1
ATOM 745 C CA . CYS A 1 95 ? 1.017 -9.702 4.980 1.00 75.50 95 CYS A CA 1
ATOM 746 C C . CYS A 1 95 ? 2.062 -10.453 4.129 1.00 75.50 95 CYS A C 1
ATOM 748 O O . CYS A 1 95 ? 2.016 -10.437 2.899 1.00 75.50 95 CYS A O 1
ATOM 750 N N . GLN A 1 96 ? 3.025 -11.134 4.757 1.00 64.69 96 GLN A N 1
ATOM 751 C CA . GLN A 1 96 ? 4.109 -11.830 4.043 1.00 64.69 96 GLN A CA 1
ATOM 752 C C . GLN A 1 96 ? 3.595 -12.943 3.119 1.00 64.69 96 GLN A C 1
ATOM 754 O O . GLN A 1 96 ? 4.170 -13.200 2.059 1.00 64.69 96 GLN A O 1
ATOM 759 N N . ILE A 1 97 ? 2.473 -13.566 3.486 1.00 57.59 97 ILE A N 1
ATOM 760 C CA . ILE A 1 97 ? 1.781 -14.537 2.634 1.00 57.59 97 ILE A CA 1
ATOM 761 C C . ILE A 1 97 ? 1.249 -13.830 1.376 1.00 57.59 97 ILE A C 1
ATOM 763 O O . ILE A 1 97 ? 1.439 -14.339 0.276 1.00 57.59 97 ILE A O 1
ATOM 767 N N . CYS A 1 98 ? 0.685 -12.623 1.508 1.00 52.16 98 CYS A N 1
ATOM 768 C CA . CYS A 1 98 ? 0.256 -11.788 0.378 1.00 52.16 98 CYS A CA 1
ATOM 769 C C . CYS A 1 98 ? 1.437 -11.332 -0.493 1.00 52.16 98 CYS A C 1
ATOM 771 O O . CYS A 1 98 ? 1.365 -11.372 -1.719 1.00 52.16 98 CYS A O 1
ATOM 773 N N . ASN A 1 99 ? 2.559 -10.979 0.137 1.00 50.00 99 ASN A N 1
ATOM 774 C CA . ASN A 1 99 ? 3.798 -10.559 -0.520 1.00 50.00 99 ASN A CA 1
ATOM 775 C C . ASN A 1 99 ? 4.567 -11.699 -1.214 1.00 50.00 99 ASN A C 1
ATOM 777 O O . ASN A 1 99 ? 5.573 -11.443 -1.877 1.00 50.00 99 ASN A O 1
ATOM 781 N N . SER A 1 100 ? 4.083 -12.946 -1.153 1.00 48.97 100 SER A N 1
ATOM 782 C CA . SER A 1 100 ? 4.690 -14.096 -1.846 1.00 48.97 100 SER A CA 1
ATOM 783 C C . SER A 1 100 ? 4.575 -14.053 -3.383 1.00 48.97 100 SER A C 1
ATOM 785 O O . SER A 1 100 ? 5.056 -14.966 -4.055 1.00 48.97 100 SER A O 1
ATOM 787 N N . TYR A 1 101 ? 4.081 -12.945 -3.963 1.00 49.25 101 TYR A N 1
ATOM 788 C CA . TYR A 1 101 ? 4.309 -12.551 -5.370 1.00 49.25 101 TYR A CA 1
ATOM 789 C C . TYR A 1 101 ? 5.785 -12.642 -5.808 1.00 49.25 101 TYR A C 1
ATOM 791 O O . TYR A 1 101 ? 6.084 -12.636 -6.999 1.00 49.25 101 TYR A O 1
ATOM 799 N N . GLN A 1 102 ? 6.709 -12.722 -4.851 1.00 46.22 102 GLN A N 1
ATOM 800 C CA . GLN A 1 102 ? 8.148 -12.815 -5.053 1.00 46.22 102 GLN A CA 1
ATOM 801 C C . GLN A 1 102 ? 8.628 -14.122 -5.711 1.00 46.22 102 GLN A C 1
ATOM 803 O O . GLN A 1 102 ? 9.699 -14.094 -6.304 1.00 46.22 102 GLN A O 1
ATOM 808 N N . ASN A 1 103 ? 7.868 -15.228 -5.653 1.00 41.38 103 ASN A N 1
ATOM 809 C CA . ASN A 1 103 ? 8.406 -16.558 -5.999 1.00 41.38 103 ASN A CA 1
ATOM 810 C C . ASN A 1 103 ? 7.607 -17.380 -7.020 1.00 41.38 103 ASN A C 1
ATOM 812 O O . ASN A 1 103 ? 7.985 -18.519 -7.286 1.00 41.38 103 ASN A O 1
ATOM 816 N N . ILE A 1 104 ? 6.504 -16.876 -7.583 1.00 43.38 104 ILE A N 1
ATOM 817 C CA . ILE A 1 104 ? 5.649 -17.720 -8.432 1.00 43.38 104 ILE A CA 1
ATOM 818 C C . ILE A 1 104 ? 5.404 -17.048 -9.791 1.00 43.38 104 ILE A C 1
ATOM 820 O O . ILE A 1 104 ? 4.518 -16.203 -9.908 1.00 43.38 104 ILE A O 1
ATOM 824 N N . PRO A 1 105 ? 6.160 -17.431 -10.842 1.00 39.47 105 PRO A N 1
ATOM 825 C CA . PRO A 1 105 ? 5.965 -16.922 -12.202 1.00 39.47 105 PRO A CA 1
ATOM 826 C C . PRO A 1 105 ? 4.650 -17.396 -12.852 1.00 39.47 105 PRO A C 1
ATOM 828 O O . PRO A 1 105 ? 4.326 -16.970 -13.958 1.00 39.47 105 PRO A O 1
ATOM 831 N N . TYR A 1 106 ? 3.882 -18.260 -12.182 1.00 44.16 106 TYR A N 1
ATOM 832 C CA . TYR A 1 106 ? 2.619 -18.797 -12.677 1.00 44.16 106 TYR A CA 1
ATOM 833 C C . TYR A 1 106 ? 1.690 -19.142 -11.505 1.00 44.16 106 TYR A C 1
ATOM 835 O O . TYR A 1 106 ? 1.766 -20.227 -10.935 1.00 44.16 106 TYR A O 1
ATOM 843 N N . LEU A 1 107 ? 0.862 -18.190 -11.078 1.00 44.75 107 LEU A N 1
ATOM 844 C CA . LEU A 1 107 ? -0.215 -18.484 -10.136 1.00 44.75 107 LEU A CA 1
ATOM 845 C C . LEU A 1 107 ? -1.384 -19.071 -10.934 1.00 44.75 107 LEU A C 1
ATOM 847 O O . LEU A 1 107 ? -1.865 -18.438 -11.874 1.00 44.75 107 LEU A O 1
ATOM 851 N N . ASP A 1 108 ? -1.853 -20.260 -10.561 1.00 42.34 108 ASP A N 1
ATOM 852 C CA . ASP A 1 108 ? -3.114 -20.795 -11.081 1.00 42.34 108 ASP A CA 1
ATOM 853 C C . ASP A 1 108 ? -4.263 -19.827 -10.736 1.00 42.34 108 ASP A C 1
ATOM 855 O O . ASP A 1 108 ? -4.233 -19.179 -9.686 1.00 42.34 108 ASP A O 1
ATOM 859 N N . GLU A 1 109 ? -5.305 -19.735 -11.575 1.00 45.75 109 GLU A N 1
ATOM 860 C CA . GLU A 1 109 ? -6.449 -18.816 -11.372 1.00 45.75 109 GLU A CA 1
ATOM 861 C C . GLU A 1 109 ? -7.079 -18.914 -9.967 1.00 45.75 109 GLU A C 1
ATOM 863 O O . GLU A 1 109 ? -7.642 -17.945 -9.451 1.00 45.75 109 GLU A O 1
ATOM 868 N N . GLU A 1 110 ? -6.979 -20.084 -9.337 1.00 42.03 110 GLU A N 1
ATOM 869 C CA . GLU A 1 110 ? -7.489 -20.357 -7.995 1.00 42.03 110 GLU A CA 1
ATOM 870 C C . GLU A 1 110 ? -6.588 -19.795 -6.883 1.00 42.03 110 GLU A C 1
ATOM 872 O O . GLU A 1 110 ? -7.095 -19.325 -5.866 1.00 42.03 110 GLU A O 1
ATOM 877 N N . GLN A 1 111 ? -5.270 -19.756 -7.102 1.00 45.34 111 GLN A N 1
ATOM 878 C CA . GLN A 1 111 ? -4.315 -19.128 -6.187 1.00 45.34 111 GLN A CA 1
ATOM 879 C C . GLN A 1 111 ? -4.396 -17.600 -6.310 1.00 45.34 111 GLN A C 1
ATOM 881 O O . GLN A 1 111 ? -4.493 -16.917 -5.295 1.00 45.34 111 GLN A O 1
ATOM 886 N N . ILE A 1 112 ? -4.499 -17.062 -7.537 1.00 47.78 112 ILE A N 1
ATOM 887 C CA . ILE A 1 112 ? -4.660 -15.615 -7.814 1.00 47.78 112 ILE A CA 1
ATOM 888 C C . ILE A 1 112 ? -5.828 -15.001 -7.028 1.00 47.78 112 ILE A C 1
ATOM 890 O O . ILE A 1 112 ? -5.732 -13.861 -6.574 1.00 47.78 112 ILE A O 1
ATOM 894 N N . LYS A 1 113 ? -6.924 -15.748 -6.828 1.00 44.06 113 LYS A N 1
ATOM 895 C CA . LYS A 1 113 ? -8.127 -15.251 -6.139 1.00 44.06 113 LYS A CA 1
ATOM 896 C C . LYS A 1 113 ? -7.887 -14.756 -4.711 1.00 44.06 113 LYS A C 1
ATOM 898 O O . LYS A 1 113 ? -8.686 -13.949 -4.244 1.00 44.06 113 LYS A O 1
ATOM 903 N N . ASN A 1 114 ? -6.821 -15.201 -4.047 1.00 45.97 114 ASN A N 1
ATOM 904 C CA . ASN A 1 114 ? -6.560 -14.879 -2.643 1.00 45.97 114 ASN A CA 1
ATOM 905 C C . ASN A 1 114 ? -5.385 -13.908 -2.432 1.00 45.97 114 ASN A C 1
ATOM 907 O O . ASN A 1 114 ? -5.103 -13.563 -1.288 1.00 45.97 114 ASN A O 1
ATOM 911 N N . TYR A 1 115 ? -4.708 -13.457 -3.497 1.00 58.44 115 TYR A N 1
ATOM 912 C CA . TYR A 1 115 ? -3.500 -12.632 -3.385 1.00 58.44 115 TYR A CA 1
ATOM 913 C C . TYR A 1 115 ? -3.712 -11.208 -3.909 1.00 58.44 115 TYR A C 1
ATOM 915 O O . TYR A 1 115 ? -3.821 -10.972 -5.115 1.00 58.44 115 TYR A O 1
ATOM 923 N N . ILE A 1 116 ? -3.701 -10.234 -2.997 1.00 65.94 116 ILE A N 1
ATOM 924 C CA . ILE A 1 116 ? -3.766 -8.805 -3.322 1.00 65.94 116 ILE A CA 1
ATOM 925 C C . ILE A 1 116 ? -2.348 -8.294 -3.603 1.00 65.94 116 ILE A C 1
ATOM 927 O O . ILE A 1 116 ? -1.440 -8.487 -2.799 1.00 65.94 116 ILE A O 1
ATOM 931 N N . ILE A 1 117 ? -2.152 -7.655 -4.762 1.00 70.50 117 ILE A N 1
ATOM 932 C CA . ILE A 1 117 ? -0.890 -6.972 -5.083 1.00 70.50 117 ILE A CA 1
ATOM 933 C C . ILE A 1 117 ? -0.739 -5.791 -4.119 1.00 70.50 117 ILE A C 1
ATOM 935 O O . ILE A 1 117 ? -1.690 -5.008 -4.010 1.00 70.50 117 ILE A O 1
ATOM 939 N N . PRO A 1 118 ? 0.437 -5.599 -3.492 1.00 80.19 118 PRO A N 1
ATOM 940 C CA . PRO A 1 118 ? 0.646 -4.487 -2.583 1.00 80.19 118 PRO A CA 1
ATOM 941 C C . PRO A 1 118 ? 0.281 -3.152 -3.232 1.00 80.19 118 PRO A C 1
ATOM 943 O O . PRO A 1 118 ? 0.669 -2.860 -4.374 1.00 80.19 118 PRO A O 1
ATOM 946 N N . CYS A 1 119 ? -0.481 -2.335 -2.507 1.00 82.50 119 CYS A N 1
ATOM 947 C CA . CYS A 1 119 ? -1.139 -1.160 -3.079 1.00 82.50 119 CYS A CA 1
ATOM 948 C C . CYS A 1 119 ? -0.138 -0.136 -3.646 1.00 82.50 119 CYS A C 1
ATOM 950 O O . CYS A 1 119 ? -0.407 0.489 -4.672 1.00 82.50 119 CYS A O 1
ATOM 952 N N . THR A 1 120 ? 1.045 -0.009 -3.031 1.00 86.25 120 THR A N 1
ATOM 953 C CA . THR A 1 120 ? 2.076 0.961 -3.432 1.00 86.25 120 THR A CA 1
ATOM 954 C C . THR A 1 120 ? 2.759 0.582 -4.759 1.00 86.25 120 THR A C 1
ATOM 956 O O . THR A 1 120 ? 2.710 1.389 -5.693 1.00 86.25 120 THR A O 1
ATOM 959 N N . PRO A 1 121 ? 3.340 -0.626 -4.926 1.00 86.19 121 PRO A N 1
ATOM 960 C CA . PRO A 1 121 ? 3.798 -1.105 -6.232 1.00 86.19 121 PRO A CA 1
ATOM 961 C C . PRO A 1 121 ? 2.718 -1.038 -7.317 1.00 86.19 121 PRO A C 1
ATOM 963 O O . PRO A 1 121 ? 2.985 -0.577 -8.429 1.00 86.19 121 PRO A O 1
ATOM 966 N N . LEU A 1 122 ? 1.484 -1.439 -6.989 1.00 85.62 122 LEU A N 1
ATOM 967 C CA . LEU A 1 122 ? 0.371 -1.400 -7.934 1.00 85.62 122 LEU A CA 1
ATOM 968 C C . LEU A 1 122 ? 0.049 0.031 -8.379 1.00 85.62 122 LEU A C 1
ATOM 970 O O . LEU A 1 122 ? -0.163 0.268 -9.569 1.00 85.62 122 LEU A O 1
ATOM 974 N N . ALA A 1 123 ? 0.042 0.993 -7.455 1.00 87.56 123 ALA A N 1
ATOM 975 C CA . ALA A 1 123 ? -0.183 2.398 -7.772 1.00 87.56 123 ALA A CA 1
ATOM 976 C C . ALA A 1 123 ? 0.881 2.930 -8.741 1.00 87.56 123 ALA A C 1
ATOM 978 O O . ALA A 1 123 ? 0.534 3.580 -9.726 1.00 87.56 123 ALA A O 1
ATOM 979 N N . ILE A 1 124 ? 2.159 2.599 -8.523 1.00 91.50 124 ILE A N 1
ATOM 980 C CA . ILE A 1 124 ? 3.256 2.990 -9.423 1.00 91.50 124 ILE A CA 1
ATOM 981 C C . ILE A 1 124 ? 3.036 2.407 -10.822 1.00 91.50 124 ILE A C 1
ATOM 983 O O . ILE A 1 124 ? 3.107 3.139 -11.809 1.00 91.50 124 ILE A O 1
ATOM 987 N N . ILE A 1 125 ? 2.695 1.120 -10.923 1.00 88.56 125 ILE A N 1
ATOM 988 C CA . ILE A 1 125 ? 2.369 0.478 -12.205 1.00 88.56 125 ILE A CA 1
ATOM 989 C C . ILE A 1 125 ? 1.206 1.196 -12.894 1.00 88.56 125 ILE A C 1
ATOM 991 O O . ILE A 1 125 ? 1.301 1.520 -14.076 1.00 88.56 125 ILE A O 1
ATOM 995 N N . LYS A 1 126 ? 0.134 1.514 -12.162 1.00 88.38 126 LYS A N 1
ATOM 996 C CA . LYS A 1 126 ? -1.031 2.222 -12.713 1.00 88.38 126 LYS A CA 1
ATOM 997 C C . LYS A 1 126 ? -0.687 3.628 -13.194 1.00 88.38 126 LYS A C 1
ATOM 999 O O . LYS A 1 126 ? -1.195 4.050 -14.232 1.00 88.38 126 LYS A O 1
ATOM 1004 N N . VAL A 1 127 ? 0.198 4.334 -12.492 1.00 92.38 127 VAL A N 1
ATOM 1005 C CA . VAL A 1 127 ? 0.721 5.629 -12.945 1.00 92.38 127 VAL A CA 1
ATOM 1006 C C . VAL A 1 127 ? 1.512 5.462 -14.242 1.00 92.38 127 VAL A C 1
ATOM 1008 O O . VAL A 1 127 ? 1.254 6.200 -15.189 1.00 92.38 127 VAL A O 1
ATOM 1011 N N . LEU A 1 128 ? 2.409 4.474 -14.329 1.00 91.00 128 LEU A N 1
ATOM 1012 C CA . LEU A 1 128 ? 3.189 4.182 -15.542 1.00 91.00 128 LEU A CA 1
ATOM 1013 C C . LEU A 1 128 ? 2.298 3.815 -16.743 1.00 91.00 128 LEU A C 1
ATOM 1015 O O . LEU A 1 128 ? 2.550 4.261 -17.866 1.00 91.00 128 LEU A O 1
ATOM 1019 N N . GLU A 1 129 ? 1.235 3.039 -16.514 1.00 87.62 129 GLU A N 1
ATOM 1020 C CA . GLU A 1 129 ? 0.216 2.732 -17.525 1.00 87.62 129 GLU A CA 1
ATOM 1021 C C . GLU A 1 129 ? -0.519 4.003 -17.982 1.00 87.62 129 GLU A C 1
ATOM 1023 O O . GLU A 1 129 ? -0.702 4.218 -19.184 1.00 87.62 129 GLU A O 1
ATOM 1028 N N . TYR A 1 130 ? -0.906 4.869 -17.039 1.00 91.56 130 TYR A N 1
ATOM 1029 C CA . TYR A 1 130 ? -1.611 6.120 -17.321 1.00 91.56 130 TYR A CA 1
ATOM 1030 C C . TYR A 1 130 ? -0.775 7.082 -18.175 1.00 91.56 130 TYR A C 1
ATOM 1032 O O . TYR A 1 130 ? -1.277 7.622 -19.163 1.00 91.56 130 TYR A O 1
ATOM 1040 N N . ILE A 1 131 ? 0.514 7.242 -17.856 1.00 93.12 131 ILE A N 1
ATOM 1041 C CA . ILE A 1 131 ? 1.439 8.104 -18.613 1.00 93.12 131 ILE A CA 1
ATOM 1042 C C . ILE A 1 131 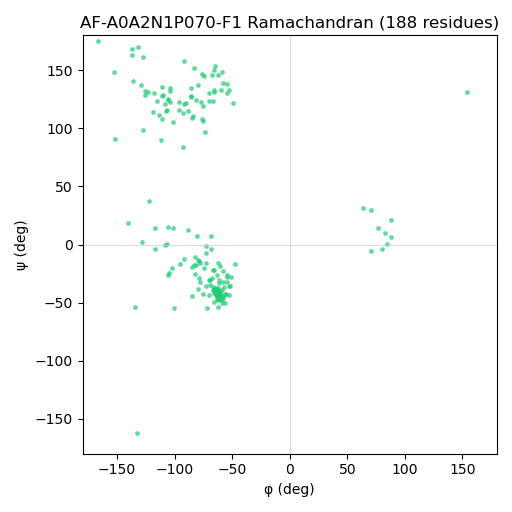? 1.983 7.448 -19.896 1.00 93.12 131 ILE A C 1
ATOM 1044 O O . ILE A 1 131 ? 2.838 8.030 -20.557 1.00 93.12 131 ILE A O 1
ATOM 1048 N N . ARG A 1 132 ? 1.476 6.263 -20.273 1.00 90.12 132 ARG A N 1
ATOM 1049 C CA . ARG A 1 132 ? 1.799 5.546 -21.524 1.00 90.12 132 ARG A CA 1
ATOM 1050 C C . ARG A 1 132 ? 3.257 5.096 -21.660 1.00 90.12 132 ARG A C 1
ATOM 1052 O O . ARG A 1 132 ? 3.760 4.986 -22.773 1.00 90.12 132 ARG A O 1
ATOM 1059 N N . VAL A 1 133 ? 3.918 4.777 -20.545 1.00 90.19 133 VAL A N 1
ATOM 1060 C CA . VAL A 1 133 ? 5.234 4.105 -20.578 1.00 90.19 133 VAL A CA 1
ATOM 1061 C C . VAL A 1 133 ? 5.095 2.659 -21.068 1.00 90.19 133 VAL A C 1
ATOM 1063 O O . VAL A 1 133 ? 5.958 2.160 -21.783 1.00 90.19 133 VAL A O 1
ATOM 1066 N N . TYR A 1 134 ? 3.988 1.997 -20.726 1.00 89.06 134 TYR A N 1
ATOM 1067 C CA . TYR A 1 134 ? 3.678 0.647 -21.194 1.00 89.06 134 TYR A CA 1
ATOM 1068 C C . TYR A 1 134 ? 3.340 0.653 -22.688 1.00 89.06 134 TYR A C 1
ATOM 1070 O O . TYR A 1 134 ? 2.396 1.324 -23.117 1.00 89.06 134 TYR A O 1
ATOM 1078 N N . ASN A 1 135 ? 4.065 -0.142 -23.476 1.00 86.94 135 ASN A N 1
ATOM 1079 C CA . ASN A 1 135 ? 3.814 -0.282 -24.902 1.00 86.94 135 ASN A CA 1
ATOM 1080 C C . ASN A 1 135 ? 2.578 -1.160 -25.144 1.00 86.94 135 ASN A C 1
ATOM 1082 O O . ASN A 1 135 ? 2.619 -2.378 -24.979 1.00 86.94 135 ASN A O 1
ATOM 1086 N N . SER A 1 136 ? 1.475 -0.540 -25.571 1.00 84.44 136 SER A N 1
ATOM 1087 C CA . SER A 1 136 ? 0.201 -1.228 -25.806 1.00 84.44 136 SER A CA 1
ATOM 1088 C C . SER A 1 136 ? 0.171 -2.110 -27.059 1.00 84.44 136 SER A C 1
ATOM 1090 O O . SER A 1 136 ? -0.824 -2.794 -27.278 1.00 84.44 136 SER A O 1
ATOM 1092 N N . VAL A 1 137 ? 1.211 -2.077 -27.900 1.00 87.50 137 VAL A N 1
ATOM 1093 C CA . VAL A 1 137 ? 1.347 -2.966 -29.070 1.00 87.50 137 VAL A CA 1
ATOM 1094 C C . VAL A 1 137 ? 1.914 -4.330 -28.664 1.00 87.50 137 VAL A C 1
ATOM 1096 O O . VAL A 1 137 ? 1.676 -5.326 -29.343 1.00 87.50 137 VAL A O 1
ATOM 1099 N N . LEU A 1 138 ? 2.663 -4.387 -27.559 1.00 84.38 138 LEU A N 1
ATOM 1100 C CA . LEU A 1 138 ? 3.266 -5.617 -27.055 1.00 84.38 138 LEU A CA 1
ATOM 1101 C C . LEU A 1 138 ? 2.261 -6.423 -26.222 1.00 84.38 138 LEU A C 1
ATOM 1103 O O . LEU A 1 138 ? 1.343 -5.875 -25.609 1.00 84.38 138 LEU A O 1
ATOM 1107 N N . LEU A 1 139 ? 2.450 -7.744 -26.200 1.00 83.12 139 LEU A N 1
ATOM 1108 C CA . LEU A 1 139 ? 1.639 -8.652 -25.392 1.00 83.12 139 LEU A CA 1
ATOM 1109 C C . LEU A 1 139 ? 1.841 -8.385 -23.894 1.00 83.12 139 LEU A C 1
ATOM 1111 O O . LEU A 1 139 ? 2.894 -7.911 -23.461 1.00 83.12 139 LEU A O 1
ATOM 1115 N N . TYR A 1 140 ? 0.818 -8.717 -23.106 1.00 77.62 140 TYR A N 1
ATOM 1116 C CA . TYR A 1 140 ? 0.887 -8.686 -21.646 1.00 77.62 140 TYR A CA 1
ATOM 1117 C C . TYR A 1 140 ? 2.074 -9.522 -21.141 1.00 77.62 140 TYR A C 1
ATOM 1119 O O . TYR A 1 140 ? 2.331 -10.599 -21.680 1.00 77.62 140 TYR A O 1
ATOM 1127 N N . GLY A 1 141 ? 2.809 -9.021 -20.144 1.00 78.94 141 GLY A N 1
ATOM 1128 C CA . GLY A 1 141 ? 4.056 -9.640 -19.679 1.00 78.94 141 GLY A CA 1
ATOM 1129 C C . GLY A 1 141 ? 5.299 -9.246 -20.487 1.00 78.94 141 GLY A C 1
ATOM 1130 O O . GLY A 1 141 ? 6.398 -9.687 -20.178 1.00 78.94 141 GLY A O 1
ATOM 1131 N N . ASN A 1 142 ? 5.163 -8.400 -21.511 1.00 85.19 142 ASN A N 1
ATOM 1132 C CA . ASN A 1 142 ? 6.304 -7.872 -22.265 1.00 85.19 142 ASN A CA 1
ATOM 1133 C C . ASN A 1 142 ? 6.133 -6.387 -22.633 1.00 85.19 142 ASN A C 1
ATOM 1135 O O . ASN A 1 142 ? 6.775 -5.883 -23.553 1.00 85.19 142 ASN A O 1
ATOM 1139 N N . ARG A 1 143 ? 5.234 -5.665 -21.952 1.00 86.69 143 ARG A N 1
ATOM 1140 C CA . ARG A 1 143 ? 4.871 -4.277 -22.294 1.00 86.69 143 ARG A CA 1
ATOM 1141 C C . ARG A 1 143 ? 5.957 -3.254 -21.962 1.00 86.69 143 ARG A C 1
ATOM 1143 O O . ARG A 1 143 ? 5.899 -2.136 -22.471 1.00 86.69 143 ARG A O 1
ATOM 1150 N N . LEU A 1 144 ? 6.934 -3.631 -21.143 1.00 89.69 144 LEU A N 1
ATOM 1151 C CA . LEU A 1 144 ? 8.101 -2.827 -20.778 1.00 89.69 144 LEU A CA 1
ATOM 1152 C C . LEU A 1 144 ? 9.385 -3.299 -21.472 1.00 89.69 144 LEU A C 1
ATOM 1154 O O . LEU A 1 144 ? 10.481 -2.897 -21.081 1.00 89.69 144 LEU A O 1
ATOM 1158 N N . HIS A 1 145 ? 9.271 -4.131 -22.510 1.00 89.69 145 HIS A N 1
ATOM 1159 C CA . HIS A 1 145 ? 10.429 -4.594 -23.262 1.00 89.69 145 HIS A CA 1
ATOM 1160 C C . HIS A 1 145 ? 11.281 -3.433 -23.786 1.00 89.69 145 HIS A C 1
ATOM 1162 O O . HIS A 1 145 ? 10.778 -2.509 -24.427 1.00 89.69 145 HIS A O 1
ATOM 1168 N N . GLY A 1 146 ? 12.590 -3.502 -23.540 1.00 88.06 146 GLY A N 1
ATOM 1169 C CA . GLY A 1 146 ? 13.547 -2.471 -23.947 1.00 88.06 146 GLY A CA 1
ATOM 1170 C C . GLY A 1 146 ? 13.589 -1.242 -23.032 1.00 88.06 146 GLY A C 1
ATOM 1171 O O . GLY A 1 146 ? 14.444 -0.378 -23.227 1.00 88.06 146 GLY A O 1
ATOM 1172 N N . CYS A 1 147 ? 12.729 -1.160 -22.013 1.00 91.38 147 CYS A N 1
ATOM 1173 C CA . CYS A 1 147 ? 12.840 -0.143 -20.975 1.00 91.38 147 CYS A CA 1
ATOM 1174 C C . CYS A 1 147 ? 13.915 -0.534 -19.954 1.00 91.38 147 CYS A C 1
ATOM 1176 O O . CYS A 1 147 ? 13.977 -1.679 -19.504 1.00 91.38 147 CYS A O 1
ATOM 1178 N N . VAL A 1 148 ? 14.725 0.446 -19.550 1.00 94.69 148 VAL A N 1
ATOM 1179 C CA . VAL A 1 148 ? 15.656 0.328 -18.422 1.00 94.69 148 VAL A CA 1
ATOM 1180 C C . VAL A 1 148 ? 15.092 1.125 -17.256 1.00 94.69 148 VAL A C 1
ATOM 1182 O O . VAL A 1 148 ? 14.791 2.309 -17.400 1.00 94.69 148 VAL A O 1
ATOM 1185 N N . ILE A 1 149 ? 14.927 0.471 -16.112 1.00 94.81 149 ILE A N 1
ATOM 1186 C CA . ILE A 1 149 ? 14.253 1.017 -14.936 1.00 94.81 149 ILE A CA 1
ATOM 1187 C C . ILE A 1 149 ? 15.199 0.903 -13.749 1.00 94.81 149 ILE A C 1
ATOM 1189 O O . ILE A 1 149 ? 15.735 -0.169 -13.497 1.00 94.81 149 ILE A O 1
ATOM 1193 N N . THR A 1 150 ? 15.367 1.979 -12.986 1.00 95.38 150 THR A N 1
ATOM 1194 C CA . THR A 1 150 ? 16.163 1.963 -11.754 1.00 95.38 150 THR A CA 1
ATOM 1195 C C . THR A 1 150 ? 15.258 2.225 -10.564 1.00 95.38 150 THR A C 1
ATOM 1197 O O . THR A 1 150 ? 14.584 3.252 -10.510 1.00 95.38 150 THR A O 1
ATOM 1200 N N . ILE A 1 151 ? 15.261 1.310 -9.600 1.00 94.25 151 ILE A N 1
ATOM 1201 C CA . ILE A 1 151 ? 14.521 1.435 -8.348 1.00 94.25 151 ILE A CA 1
ATOM 1202 C C . ILE A 1 151 ? 15.532 1.707 -7.241 1.00 94.25 151 ILE A C 1
ATOM 1204 O O . ILE A 1 151 ? 16.369 0.864 -6.929 1.00 94.25 151 ILE A O 1
ATOM 1208 N N . ILE A 1 152 ? 15.453 2.897 -6.649 1.00 94.19 152 ILE A N 1
ATOM 1209 C CA . ILE A 1 152 ? 16.273 3.287 -5.499 1.00 94.19 152 ILE A CA 1
ATOM 1210 C C . ILE A 1 152 ? 15.485 2.957 -4.237 1.00 94.19 152 ILE A C 1
ATOM 1212 O O . ILE A 1 152 ? 14.759 3.820 -3.751 1.00 94.19 152 ILE A O 1
ATOM 1216 N N . ASN A 1 153 ? 15.573 1.697 -3.800 1.00 87.44 153 ASN A N 1
ATOM 1217 C CA . ASN A 1 153 ? 15.031 1.096 -2.572 1.00 87.44 153 ASN A CA 1
ATOM 1218 C C . ASN A 1 153 ? 14.826 -0.409 -2.842 1.00 87.44 153 ASN A C 1
ATOM 1220 O O . ASN A 1 153 ? 14.188 -0.767 -3.831 1.00 87.44 153 ASN A O 1
ATOM 1224 N N . ARG A 1 154 ? 15.294 -1.289 -1.949 1.00 88.44 154 ARG A N 1
ATOM 1225 C CA . ARG A 1 154 ? 15.033 -2.742 -2.000 1.00 88.44 154 ARG A CA 1
ATOM 1226 C C . ARG A 1 154 ? 14.351 -3.251 -0.725 1.00 88.44 154 ARG A C 1
ATOM 1228 O O . ARG A 1 154 ? 14.650 -4.331 -0.232 1.00 88.44 154 ARG A O 1
ATOM 1235 N N . SER A 1 155 ? 13.439 -2.462 -0.160 1.00 85.19 155 SER A N 1
ATOM 1236 C CA . SER A 1 155 ? 12.615 -2.908 0.962 1.00 85.19 155 SER A CA 1
ATOM 1237 C C . SER A 1 155 ? 11.669 -4.037 0.546 1.00 85.19 155 SER A C 1
ATOM 1239 O O . SER A 1 155 ? 11.179 -4.071 -0.586 1.00 85.19 155 SER A O 1
ATOM 1241 N N . GLU A 1 156 ? 11.349 -4.913 1.496 1.00 77.38 156 GLU A N 1
ATOM 1242 C CA . GLU A 1 156 ? 10.363 -5.987 1.318 1.00 77.38 156 GLU A CA 1
ATOM 1243 C C . GLU A 1 156 ? 8.947 -5.461 1.057 1.00 77.38 156 GLU A C 1
ATOM 1245 O O . GLU A 1 156 ? 8.152 -6.120 0.398 1.00 77.38 156 GLU A O 1
ATOM 1250 N N . ILE A 1 157 ? 8.655 -4.247 1.530 1.00 75.81 157 ILE A N 1
ATOM 1251 C CA . ILE A 1 157 ? 7.320 -3.639 1.472 1.00 75.81 157 ILE A CA 1
ATOM 1252 C C . ILE A 1 157 ? 7.021 -3.056 0.082 1.00 75.81 157 ILE A C 1
ATOM 1254 O O . ILE A 1 157 ? 5.892 -3.121 -0.394 1.00 75.81 157 ILE A O 1
ATOM 1258 N N . VAL A 1 158 ? 8.017 -2.446 -0.576 1.00 82.88 158 VAL A N 1
ATOM 1259 C CA . VAL A 1 158 ? 7.791 -1.699 -1.830 1.00 82.88 158 VAL A CA 1
ATOM 1260 C C . VAL A 1 158 ? 8.830 -2.031 -2.887 1.00 82.88 158 VAL A C 1
ATOM 1262 O O . VAL A 1 158 ? 8.469 -2.391 -4.006 1.00 82.88 158 VAL A O 1
ATOM 1265 N N . GLY A 1 159 ? 10.114 -1.894 -2.548 1.00 86.25 159 GLY A N 1
ATOM 1266 C CA . GLY A 1 159 ? 11.200 -1.922 -3.524 1.00 86.25 159 GLY A CA 1
ATOM 1267 C C . GLY A 1 159 ? 11.303 -3.249 -4.266 1.00 86.25 159 GLY A C 1
ATOM 1268 O O . GLY A 1 159 ? 11.243 -3.283 -5.496 1.00 86.25 159 GLY A O 1
ATOM 1269 N N . ARG A 1 160 ? 11.400 -4.352 -3.514 1.00 84.94 160 ARG A N 1
ATOM 1270 C CA . ARG A 1 160 ? 11.538 -5.690 -4.095 1.00 84.94 160 ARG A CA 1
ATOM 1271 C C . ARG A 1 160 ? 10.284 -6.123 -4.871 1.00 84.94 160 ARG A C 1
ATOM 1273 O O . ARG A 1 160 ? 10.450 -6.478 -6.037 1.00 84.94 160 ARG A O 1
ATOM 1280 N N . PRO A 1 161 ? 9.047 -6.017 -4.333 1.00 84.56 161 PRO A N 1
ATOM 1281 C CA . PRO A 1 161 ? 7.837 -6.336 -5.099 1.00 84.56 161 PRO A CA 1
ATOM 1282 C C . PRO A 1 161 ? 7.712 -5.540 -6.405 1.00 84.56 161 PRO A C 1
ATOM 1284 O O . PRO A 1 161 ? 7.395 -6.108 -7.448 1.00 84.56 161 PRO A O 1
ATOM 1287 N N . LEU A 1 162 ? 8.012 -4.236 -6.382 1.00 88.56 162 LEU A N 1
ATOM 1288 C CA . LEU A 1 162 ? 7.974 -3.400 -7.583 1.00 88.56 162 LEU A CA 1
ATOM 1289 C C . LEU A 1 162 ? 8.988 -3.863 -8.635 1.00 88.56 162 LEU A C 1
ATOM 1291 O O . LEU A 1 162 ? 8.662 -3.905 -9.821 1.00 88.56 162 LEU A O 1
ATOM 1295 N N . ALA A 1 163 ? 10.200 -4.226 -8.208 1.00 89.12 163 ALA A N 1
ATOM 1296 C CA . ALA A 1 163 ? 11.240 -4.694 -9.113 1.00 89.12 163 ALA A CA 1
ATOM 1297 C C . ALA A 1 163 ? 10.822 -5.966 -9.857 1.00 89.12 163 ALA A C 1
ATOM 1299 O O . ALA A 1 163 ? 10.962 -6.032 -11.078 1.00 89.12 163 ALA A O 1
ATOM 1300 N N . VAL A 1 164 ? 10.242 -6.932 -9.135 1.00 84.81 164 VAL A N 1
ATOM 1301 C CA . VAL A 1 164 ? 9.741 -8.185 -9.717 1.00 84.81 164 VAL A CA 1
ATOM 1302 C C . VAL A 1 164 ? 8.621 -7.917 -10.717 1.00 84.81 164 VAL A C 1
ATOM 1304 O O . VAL A 1 164 ? 8.665 -8.416 -11.837 1.00 84.81 164 VAL A O 1
ATOM 1307 N N . LEU A 1 165 ? 7.635 -7.095 -10.348 1.00 86.00 165 LEU A N 1
ATOM 1308 C CA . LEU A 1 165 ? 6.491 -6.805 -11.217 1.00 86.00 165 LEU A CA 1
ATOM 1309 C C . LEU A 1 165 ? 6.918 -6.139 -12.535 1.00 86.00 165 LEU A C 1
ATOM 1311 O O . LEU A 1 165 ? 6.422 -6.507 -13.597 1.00 86.00 165 LEU A O 1
ATOM 1315 N N . LEU A 1 166 ? 7.859 -5.191 -12.485 1.00 89.31 166 LEU A N 1
ATOM 1316 C CA . LEU A 1 166 ? 8.350 -4.502 -13.684 1.00 89.31 166 LEU A CA 1
ATOM 1317 C C . LEU A 1 166 ? 9.250 -5.398 -14.547 1.00 89.31 166 LEU A C 1
ATOM 1319 O O . LEU A 1 166 ? 9.173 -5.335 -15.776 1.00 89.31 166 LEU A O 1
ATOM 1323 N N . ALA A 1 167 ? 10.060 -6.259 -13.925 1.00 87.62 167 ALA A N 1
ATOM 1324 C CA . ALA A 1 167 ? 10.861 -7.252 -14.637 1.00 87.62 167 ALA A CA 1
ATOM 1325 C C . ALA A 1 167 ? 9.981 -8.309 -15.325 1.00 87.62 167 ALA A C 1
ATOM 1327 O O . ALA A 1 167 ? 10.242 -8.691 -16.467 1.00 87.62 167 ALA A O 1
ATOM 1328 N N . ASN A 1 168 ? 8.889 -8.724 -14.675 1.00 84.81 168 ASN A N 1
ATOM 1329 C CA . ASN A 1 168 ? 7.918 -9.663 -15.236 1.00 84.81 168 ASN A CA 1
ATOM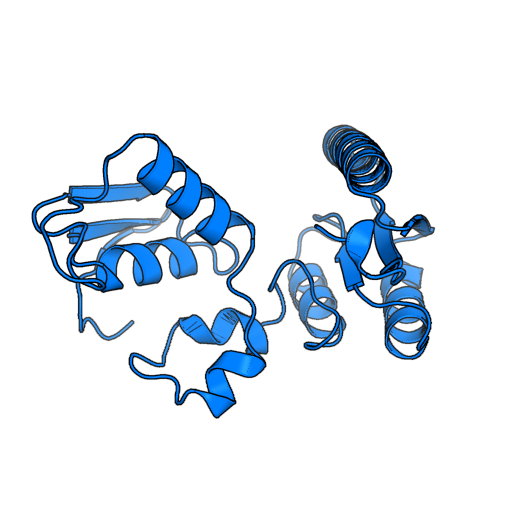 1330 C C . ASN A 1 168 ? 7.164 -9.104 -16.449 1.00 84.81 168 ASN A C 1
ATOM 1332 O O . ASN A 1 168 ? 6.700 -9.891 -17.264 1.00 84.81 168 ASN A O 1
ATOM 1336 N N . GLU A 1 169 ? 7.092 -7.781 -16.610 1.00 85.88 169 GLU A N 1
ATOM 1337 C CA . GLU A 1 169 ? 6.557 -7.110 -17.806 1.00 85.88 169 GLU A CA 1
ATOM 1338 C C . GLU A 1 169 ? 7.622 -6.878 -18.899 1.00 85.88 169 GLU A C 1
ATOM 1340 O O . GLU A 1 169 ? 7.385 -6.130 -19.851 1.00 85.88 169 GLU A O 1
ATOM 1345 N N . GLY A 1 170 ? 8.796 -7.507 -18.786 1.00 85.75 170 GLY A N 1
ATOM 1346 C CA . GLY A 1 170 ? 9.872 -7.464 -19.782 1.00 85.75 170 GLY A CA 1
ATOM 1347 C C . GLY A 1 170 ? 10.854 -6.301 -19.616 1.00 85.75 170 GLY A C 1
ATOM 1348 O O . GLY A 1 170 ? 11.711 -6.101 -20.479 1.00 85.75 170 GLY A O 1
ATOM 1349 N N . GLY A 1 171 ? 10.743 -5.528 -18.532 1.00 89.88 171 GLY A N 1
ATOM 1350 C CA . GLY A 1 171 ? 11.668 -4.441 -18.222 1.00 89.88 171 GLY A CA 1
ATOM 1351 C C . GLY A 1 171 ? 13.023 -4.944 -17.720 1.00 89.88 171 GLY A C 1
ATOM 1352 O O . GLY A 1 171 ? 13.102 -5.915 -16.970 1.00 89.88 171 GLY A O 1
ATOM 1353 N N . LYS A 1 172 ? 14.097 -4.235 -18.081 1.00 93.75 172 LYS A N 1
ATOM 1354 C CA . LYS A 1 172 ? 15.416 -4.395 -17.460 1.00 93.75 172 LYS A CA 1
ATOM 1355 C C . LYS A 1 172 ? 15.461 -3.554 -16.186 1.00 93.75 172 LYS A C 1
ATOM 1357 O O . LYS A 1 172 ? 15.468 -2.325 -16.277 1.00 93.75 172 LYS A O 1
ATOM 1362 N N . VAL A 1 173 ? 15.495 -4.185 -15.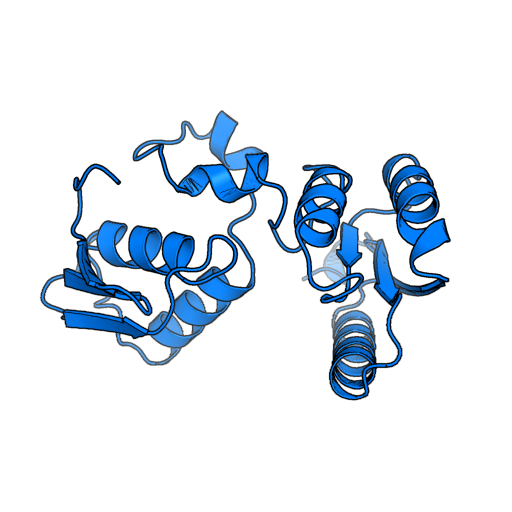013 1.00 94.56 173 VAL A N 1
ATOM 1363 C CA . VAL A 1 173 ? 15.385 -3.484 -13.725 1.00 94.56 173 VAL A CA 1
ATOM 1364 C C . VAL A 1 173 ? 16.709 -3.492 -12.962 1.00 94.56 173 VAL A C 1
ATOM 1366 O O . VAL A 1 173 ? 17.294 -4.537 -12.714 1.00 94.56 173 VAL A O 1
ATOM 1369 N N . TYR A 1 174 ? 17.160 -2.321 -12.529 1.00 95.50 174 TYR A N 1
ATOM 1370 C CA . TYR A 1 174 ? 18.255 -2.139 -11.584 1.00 95.50 174 TYR A CA 1
ATOM 1371 C C . TYR A 1 174 ? 17.685 -1.839 -10.197 1.00 95.50 174 TYR A C 1
ATOM 1373 O O . TYR A 1 174 ? 17.210 -0.732 -9.940 1.00 95.50 174 TYR A O 1
ATOM 1381 N N . SER A 1 175 ? 17.728 -2.819 -9.298 1.00 93.00 175 SER A N 1
ATOM 1382 C CA . SER A 1 175 ? 17.348 -2.653 -7.896 1.00 93.00 175 SER A CA 1
ATOM 1383 C C . SER A 1 175 ? 18.554 -2.197 -7.085 1.00 93.00 175 SER A C 1
ATOM 1385 O O . SER A 1 175 ? 19.526 -2.936 -6.927 1.00 93.00 175 SER A O 1
ATOM 1387 N N . VAL A 1 176 ? 18.482 -0.985 -6.546 1.00 93.81 176 VAL A N 1
ATOM 1388 C CA . VAL A 1 176 ? 19.552 -0.359 -5.767 1.00 93.81 176 VAL A CA 1
ATOM 1389 C C . VAL A 1 176 ? 19.209 -0.410 -4.284 1.00 93.81 176 VAL A C 1
ATOM 1391 O O . VAL A 1 176 ? 18.096 -0.081 -3.872 1.00 93.81 176 VAL A O 1
ATOM 1394 N N . ASP A 1 177 ? 20.197 -0.793 -3.489 1.00 91.75 177 ASP A N 1
ATOM 1395 C CA . ASP A 1 177 ? 20.170 -0.794 -2.032 1.00 91.75 177 ASP A CA 1
ATOM 1396 C C . ASP A 1 177 ? 21.444 -0.125 -1.497 1.00 91.75 177 ASP A C 1
ATOM 1398 O O . ASP A 1 177 ? 22.394 0.105 -2.247 1.00 91.75 177 ASP A O 1
ATOM 1402 N N . ILE A 1 178 ? 21.496 0.155 -0.195 1.00 89.62 178 ILE A N 1
ATOM 1403 C CA . ILE A 1 178 ? 22.630 0.824 0.459 1.00 89.62 178 ILE A CA 1
ATOM 1404 C C . ILE A 1 178 ? 23.975 0.121 0.215 1.00 89.62 178 ILE A C 1
ATOM 1406 O O . ILE A 1 178 ? 25.020 0.766 0.227 1.00 89.62 178 ILE A O 1
ATOM 1410 N N . ASN A 1 179 ? 23.946 -1.195 -0.016 1.00 89.81 179 ASN A N 1
ATOM 1411 C CA . ASN A 1 179 ? 25.136 -2.036 -0.083 1.00 89.81 179 ASN A CA 1
ATOM 1412 C C . ASN A 1 179 ? 25.521 -2.448 -1.510 1.00 89.81 179 ASN A C 1
ATOM 1414 O O . ASN A 1 179 ? 26.673 -2.813 -1.735 1.00 89.81 179 ASN A O 1
ATOM 1418 N N . ASN A 1 180 ? 24.580 -2.473 -2.464 1.00 92.50 180 ASN A N 1
ATOM 1419 C CA . ASN A 1 180 ? 24.837 -2.967 -3.821 1.00 92.50 180 ASN A CA 1
ATOM 1420 C C . ASN A 1 180 ? 23.724 -2.603 -4.823 1.00 92.50 180 ASN A C 1
ATOM 1422 O O . ASN A 1 180 ? 22.671 -2.073 -4.470 1.00 92.50 180 ASN A O 1
ATOM 1426 N N . ILE A 1 181 ? 23.974 -2.946 -6.089 1.00 93.94 181 ILE A N 1
ATOM 1427 C CA . ILE A 1 181 ? 23.010 -2.881 -7.188 1.00 93.94 181 ILE A CA 1
ATOM 1428 C C . ILE A 1 181 ? 22.803 -4.301 -7.714 1.00 93.94 181 ILE A C 1
ATOM 1430 O O . ILE A 1 181 ? 23.774 -5.003 -7.994 1.00 93.94 181 ILE A O 1
ATOM 1434 N N . GLN A 1 182 ? 21.546 -4.713 -7.854 1.00 90.56 182 GLN A N 1
ATOM 1435 C CA . GLN A 1 182 ? 21.151 -5.972 -8.480 1.00 90.56 182 GLN A CA 1
ATOM 1436 C C . GLN A 1 182 ? 20.442 -5.694 -9.801 1.00 90.56 182 GLN A C 1
ATOM 1438 O O . GLN A 1 182 ? 19.588 -4.814 -9.888 1.00 90.56 182 GLN A O 1
ATOM 1443 N N . GLU A 1 183 ? 20.804 -6.450 -10.829 1.00 92.50 183 GLU A N 1
ATOM 1444 C CA . GLU A 1 183 ? 20.139 -6.430 -12.127 1.00 92.50 183 GLU A CA 1
ATOM 1445 C C . GLU A 1 183 ? 19.111 -7.572 -12.163 1.00 92.50 183 GLU A C 1
ATOM 1447 O O . GLU A 1 183 ? 19.464 -8.724 -11.924 1.00 92.50 183 GLU A O 1
ATOM 1452 N N . ILE A 1 184 ? 17.843 -7.240 -12.413 1.00 87.06 184 ILE A N 1
ATOM 1453 C CA . ILE A 1 184 ? 16.694 -8.150 -12.390 1.00 87.06 184 ILE A CA 1
ATOM 1454 C C . ILE A 1 184 ? 16.005 -8.091 -13.755 1.00 87.06 184 ILE A C 1
ATOM 1456 O O . ILE A 1 184 ? 15.695 -7.012 -14.267 1.00 87.06 184 ILE A O 1
ATOM 1460 N N . HIS A 1 185 ? 15.741 -9.265 -14.324 1.00 81.81 185 HIS A N 1
ATOM 1461 C CA . HIS A 1 185 ? 15.015 -9.448 -15.583 1.00 81.81 185 HIS A CA 1
ATOM 1462 C C . HIS A 1 185 ? 14.021 -10.597 -15.483 1.00 81.81 185 HIS A C 1
ATOM 1464 O O . HIS A 1 185 ? 14.092 -11.415 -14.565 1.00 81.81 185 HIS A O 1
ATOM 1470 N N . HIS A 1 186 ? 13.138 -10.699 -16.471 1.00 72.62 186 HIS A N 1
ATOM 1471 C CA . HIS A 1 186 ? 12.226 -11.828 -16.613 1.00 72.62 186 HIS A CA 1
ATOM 1472 C C . HIS A 1 186 ? 12.969 -13.178 -16.503 1.00 72.62 186 HIS A C 1
ATOM 1474 O O . HIS A 1 186 ? 13.903 -13.436 -17.262 1.00 72.62 186 HIS A O 1
ATOM 1480 N N . GLY A 1 187 ? 12.565 -14.025 -15.548 1.00 62.59 187 GLY A N 1
ATOM 1481 C CA . GLY A 1 187 ? 13.187 -15.333 -15.287 1.00 62.59 187 GLY A CA 1
ATOM 1482 C C . GLY A 1 187 ? 14.447 -15.320 -14.407 1.00 62.59 187 GLY A C 1
ATOM 1483 O O . GLY A 1 187 ? 15.118 -16.342 -14.308 1.00 62.59 187 GLY A O 1
ATOM 1484 N N . THR A 1 188 ? 14.784 -14.193 -13.774 1.00 58.75 188 THR A N 1
ATOM 1485 C CA . THR A 1 188 ? 15.867 -14.129 -12.775 1.00 58.75 188 THR A CA 1
ATOM 1486 C C . THR A 1 188 ? 15.376 -14.718 -11.448 1.00 58.75 188 THR A C 1
ATOM 1488 O O . THR A 1 188 ? 14.381 -14.234 -10.914 1.00 58.75 188 THR A O 1
ATOM 1491 N N . GLU A 1 189 ? 16.050 -15.742 -10.913 1.00 50.81 189 GLU A N 1
ATOM 1492 C CA . GLU A 1 189 ? 15.801 -16.228 -9.545 1.00 50.81 189 GLU A CA 1
ATOM 1493 C C . GLU A 1 189 ? 16.315 -15.187 -8.529 1.00 50.81 189 GLU A C 1
ATOM 1495 O O . GLU A 1 189 ? 17.436 -14.688 -8.675 1.00 50.81 189 GLU A O 1
ATOM 1500 N N . LEU A 1 190 ? 15.475 -14.821 -7.550 1.00 52.78 190 LEU A N 1
ATOM 1501 C CA . LEU A 1 190 ? 15.721 -13.777 -6.540 1.00 52.78 190 LEU A CA 1
ATOM 1502 C C . LEU A 1 190 ? 16.036 -14.349 -5.160 1.00 52.78 190 LEU A C 1
ATOM 1504 O O . LEU A 1 190 ? 15.363 -15.324 -4.761 1.00 52.78 190 LEU A O 1
#

Mean predicted aligned error: 8.11 Å

Foldseek 3Di:
DCVVPPDAAEEEEEDADPDPVLVVVLVVVCVVCVVVRHHYHYDYDHLVCLLVVLLVLQPDPSHQAYHYRDDNPPDCVSLVSLCSHDLRRHPQLSHVLLLVLQADLDDDPVRVVRHDQGPQLVVVVVVCVVVPCFQPVDDAQQRNAPAEEEFADCDSRHQVSNQSVNQSNNYFYWRDDPPDIDTGHRPDRD